Protein AF-A0A960AZT3-F1 (afdb_monomer_lite)

Sequence (192 aa):
EVRRELERRVLLSVVDRKWRERLYEMEYLREGIYLRAYSQRDPLVEYQREGFDMFAAMMEGIKEESVGFLFNLEVQVEEQVELEDEGIFEMVDAPVVLGEATPTAPEAPKVEPEHPLIKAKGLEAKAAQNLSYSAPSEGGDVEVTGSTATTKDDPFAGVGRNALCPCGSGKKYKKCHGAPGGPTGLTTRVNG

Secondary structure (DSSP, 8-state):
-HHHHHHHHHHHHHHHHHHHHHHHHHHHHHHHHHHHGGGTS-HHHHHHHHHHHHHHHHHHHHHHHHHHHHHH--EE-------------------------------------SS---EETT-S-------EEEEE-TTSSEEEEE----TTS-TTTT--TTSBPTTS-SSBGGGTTTSTT-TT-GGGSS--

Foldseek 3Di:
DQLVLVLVLLLVLLCVVLVVVLVVVLVVLVVCLVVCVVVVDDSVVVSVVVNVVVVVVSVVVSVVSSVVCSVPKDWDQPPPPPPPVPDDPDDDDDDDDDDDDDDDDDDDDPPDPPHRPIDIVPSDDPDPDFDWDWDQDPVRDTDTDTPDPPLPPQPCRPQDQQHQDPVPPRHGCCVACVPCVHPNPPVPPPDD

Structure (mmCIF, N/CA/C/O backbone):
data_AF-A0A960AZT3-F1
#
_entry.id   AF-A0A960AZT3-F1
#
loop_
_atom_site.group_PDB
_atom_site.id
_atom_site.type_symbol
_atom_site.label_atom_id
_atom_site.label_alt_id
_atom_site.label_comp_id
_atom_site.label_asym_id
_atom_site.label_entity_id
_atom_site.label_seq_id
_atom_site.pdbx_PDB_ins_code
_atom_site.Cartn_x
_atom_site.Cartn_y
_atom_site.Cartn_z
_atom_site.occupancy
_atom_site.B_iso_or_equiv
_atom_site.auth_seq_id
_atom_site.auth_comp_id
_atom_site.auth_asym_id
_atom_site.auth_atom_id
_atom_site.pdbx_PDB_model_num
ATOM 1 N N . GLU A 1 1 ? -24.182 3.848 13.884 1.00 75.12 1 GLU A N 1
ATOM 2 C CA . GLU A 1 1 ? -23.189 4.412 12.937 1.00 75.12 1 GLU A CA 1
ATOM 3 C C . GLU A 1 1 ? -21.752 4.016 13.275 1.00 75.12 1 GLU A C 1
ATOM 5 O O . GLU A 1 1 ? -21.047 3.605 12.361 1.00 75.12 1 GLU A O 1
ATOM 10 N N . VAL A 1 2 ? -21.388 3.946 14.561 1.00 80.06 2 VAL A N 1
ATOM 11 C CA . VAL A 1 2 ? -20.073 3.505 15.086 1.00 80.06 2 VAL A CA 1
ATOM 12 C C . VAL A 1 2 ? -19.459 2.277 14.388 1.00 80.06 2 VAL A C 1
ATOM 14 O O . VAL A 1 2 ? -18.288 2.295 14.027 1.00 80.06 2 VAL A O 1
ATOM 17 N N . ARG A 1 3 ? -20.235 1.213 14.113 1.00 83.88 3 ARG A N 1
ATOM 18 C CA . ARG A 1 3 ? -19.734 0.025 13.383 1.00 83.88 3 ARG A CA 1
ATOM 19 C C . ARG A 1 3 ? -19.255 0.354 11.962 1.00 83.88 3 ARG A C 1
ATOM 21 O O . ARG A 1 3 ? -18.211 -0.133 11.549 1.00 83.88 3 ARG A O 1
ATOM 28 N N . ARG A 1 4 ? -19.999 1.179 11.216 1.00 87.69 4 ARG A N 1
ATOM 29 C CA . ARG A 1 4 ? -19.614 1.582 9.851 1.00 87.69 4 ARG A CA 1
ATOM 30 C C . ARG A 1 4 ? -18.393 2.495 9.861 1.00 87.69 4 ARG A C 1
ATOM 32 O O . ARG A 1 4 ? -17.570 2.429 8.955 1.00 87.69 4 ARG A O 1
ATOM 39 N N . GLU A 1 5 ? -18.271 3.348 10.872 1.00 86.44 5 GLU A N 1
ATOM 40 C CA . GLU A 1 5 ? -17.102 4.216 11.041 1.00 86.44 5 GLU A CA 1
ATOM 41 C C . GLU A 1 5 ? -15.854 3.406 11.375 1.00 86.44 5 GLU A C 1
ATOM 43 O O . GLU A 1 5 ? -14.789 3.649 10.808 1.00 86.44 5 GLU A O 1
ATOM 48 N N . LEU A 1 6 ? -16.010 2.384 12.216 1.00 86.19 6 LEU A N 1
ATOM 49 C CA . LEU A 1 6 ? -14.964 1.421 12.506 1.00 86.19 6 LEU A CA 1
ATOM 50 C C . LEU A 1 6 ? -14.549 0.647 11.255 1.00 86.19 6 LEU A C 1
ATOM 52 O O . LEU A 1 6 ? -13.362 0.594 10.944 1.00 86.19 6 LEU A O 1
ATOM 56 N N . GLU A 1 7 ? -15.514 0.121 10.496 1.00 89.69 7 GLU A N 1
ATOM 57 C CA . GLU A 1 7 ? -15.260 -0.557 9.221 1.00 89.69 7 GLU A CA 1
ATOM 58 C C . GLU A 1 7 ? -14.479 0.345 8.260 1.00 89.69 7 GLU A C 1
ATOM 60 O O . GLU A 1 7 ? -13.442 -0.053 7.727 1.00 89.69 7 GLU A O 1
ATOM 65 N N . ARG A 1 8 ? -14.909 1.601 8.098 1.00 91.62 8 ARG A N 1
ATOM 66 C CA . ARG A 1 8 ? -14.218 2.584 7.257 1.00 91.62 8 ARG A CA 1
ATOM 67 C C . ARG A 1 8 ? -12.797 2.859 7.746 1.00 91.62 8 ARG A C 1
ATOM 69 O O . ARG A 1 8 ? -11.888 2.962 6.926 1.00 91.62 8 ARG A O 1
ATOM 76 N N . ARG A 1 9 ? -12.590 2.989 9.058 1.00 89.69 9 ARG A N 1
ATOM 77 C CA . ARG A 1 9 ? -11.277 3.309 9.630 1.00 89.69 9 ARG A CA 1
ATOM 78 C C . ARG A 1 9 ? -10.295 2.148 9.511 1.00 89.69 9 ARG A C 1
ATOM 80 O O . ARG A 1 9 ? -9.145 2.380 9.146 1.00 89.69 9 ARG A O 1
ATOM 87 N N . VAL A 1 10 ? -10.760 0.920 9.740 1.00 90.25 10 VAL A N 1
ATOM 88 C CA . VAL A 1 10 ? -9.975 -0.303 9.520 1.00 90.25 10 VAL A CA 1
ATOM 89 C C . VAL A 1 10 ? -9.574 -0.403 8.050 1.00 90.25 10 VAL A C 1
ATOM 91 O O . VAL A 1 10 ? -8.386 -0.501 7.756 1.00 90.25 10 VAL A O 1
ATOM 94 N N . LEU A 1 11 ? -10.534 -0.285 7.124 1.00 91.81 11 LEU A N 1
ATOM 95 C CA . LEU A 1 11 ? -10.262 -0.360 5.684 1.00 91.81 11 LEU A CA 1
ATOM 96 C C . LEU A 1 11 ? -9.231 0.681 5.238 1.00 91.81 11 LEU A C 1
ATOM 98 O O . LEU A 1 11 ? -8.268 0.341 4.556 1.00 91.81 11 LEU 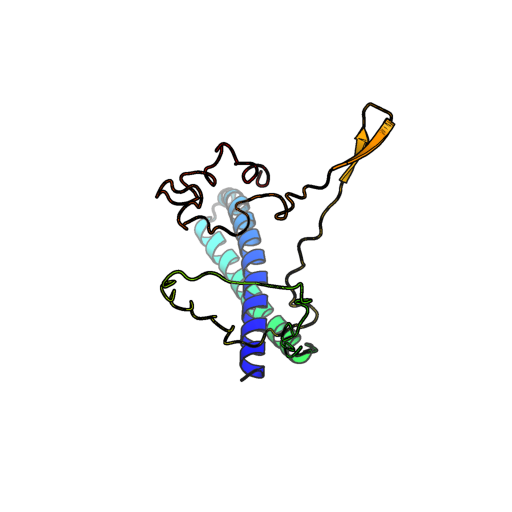A O 1
ATOM 102 N N . LEU A 1 12 ? -9.396 1.941 5.645 1.00 93.12 12 LEU A N 1
ATOM 103 C CA . LEU A 1 12 ? -8.459 3.006 5.283 1.00 93.12 12 LEU A CA 1
ATOM 104 C C . LEU A 1 12 ? -7.055 2.764 5.849 1.00 93.12 12 LEU A C 1
ATOM 106 O O . LEU A 1 12 ? -6.074 3.024 5.158 1.00 93.12 12 LEU A O 1
ATOM 110 N N . SER A 1 13 ? -6.950 2.246 7.074 1.00 91.25 13 SER A N 1
ATOM 111 C CA . SER A 1 13 ? -5.655 1.932 7.682 1.00 91.25 13 SER A CA 1
ATOM 112 C C . SER A 1 13 ? -4.940 0.782 6.966 1.00 91.25 13 SER A C 1
ATOM 114 O O . SER A 1 13 ? -3.749 0.899 6.670 1.00 91.25 13 SER A O 1
ATOM 116 N N . VAL A 1 14 ? -5.659 -0.299 6.643 1.00 93.25 14 VAL A N 1
ATOM 117 C CA . VAL A 1 14 ? -5.102 -1.455 5.920 1.00 93.25 14 VAL A CA 1
ATOM 118 C C . VAL A 1 14 ? -4.653 -1.047 4.517 1.00 93.25 14 VAL A C 1
ATOM 120 O O . VAL A 1 14 ? -3.544 -1.388 4.101 1.00 93.25 14 VAL A O 1
ATOM 123 N N . VAL A 1 15 ? -5.478 -0.269 3.808 1.00 95.25 15 VAL A N 1
ATOM 124 C CA . VAL A 1 15 ? -5.156 0.227 2.465 1.00 95.25 15 VAL A CA 1
ATOM 125 C C . VAL A 1 15 ? -3.924 1.131 2.485 1.00 95.25 15 VAL A C 1
ATOM 127 O O . VAL A 1 15 ? -3.027 0.906 1.680 1.00 95.25 15 VAL A O 1
ATOM 130 N N . ASP A 1 16 ? -3.832 2.109 3.397 1.00 94.38 16 ASP A N 1
ATOM 131 C CA . ASP A 1 16 ? -2.662 3.003 3.473 1.00 94.38 16 ASP A CA 1
ATOM 132 C C . ASP A 1 16 ? -1.371 2.217 3.743 1.00 94.38 16 ASP A C 1
ATOM 134 O O . ASP A 1 16 ? -0.358 2.430 3.074 1.00 94.38 16 ASP A O 1
ATOM 138 N N . ARG A 1 17 ? -1.410 1.243 4.661 1.00 93.69 17 ARG A N 1
ATOM 139 C CA . ARG A 1 17 ? -0.248 0.399 4.962 1.00 93.69 17 ARG A CA 1
ATOM 140 C C . ARG A 1 17 ? 0.201 -0.420 3.747 1.00 93.69 17 ARG A C 1
ATOM 142 O O . ARG A 1 17 ? 1.361 -0.323 3.348 1.00 93.69 17 ARG A O 1
ATOM 149 N N . LYS A 1 18 ? -0.713 -1.179 3.131 1.00 94.62 18 LYS A N 1
ATOM 150 C CA . LYS A 1 18 ? -0.413 -2.034 1.966 1.00 94.62 18 LYS A CA 1
ATOM 151 C C . LYS A 1 18 ? 0.007 -1.234 0.741 1.00 94.62 18 LYS A C 1
ATOM 153 O O . LYS A 1 18 ? 0.906 -1.648 0.016 1.00 94.62 18 LYS A O 1
ATOM 158 N N . TRP A 1 19 ? -0.604 -0.073 0.526 1.00 95.12 19 TRP A N 1
ATOM 159 C CA . TRP A 1 19 ? -0.242 0.811 -0.573 1.00 95.12 19 TRP A CA 1
ATOM 160 C C . TRP A 1 19 ? 1.186 1.341 -0.430 1.00 95.12 19 TRP A C 1
ATOM 162 O O . TRP A 1 19 ? 1.944 1.316 -1.396 1.00 95.12 19 TRP A O 1
ATOM 172 N N . ARG A 1 20 ? 1.589 1.776 0.771 1.00 94.44 20 ARG A N 1
ATOM 173 C CA . ARG A 1 20 ? 2.971 2.218 1.023 1.00 94.44 20 ARG A CA 1
ATOM 174 C C . ARG A 1 20 ? 3.974 1.094 0.803 1.00 94.44 20 ARG A C 1
ATOM 176 O O . ARG A 1 20 ? 4.959 1.313 0.108 1.00 94.44 20 ARG A O 1
ATOM 183 N N . GLU A 1 21 ? 3.702 -0.094 1.346 1.00 92.62 21 GLU A N 1
ATOM 184 C CA . GLU A 1 21 ? 4.513 -1.298 1.104 1.00 92.62 21 GLU A CA 1
ATOM 185 C C . GLU A 1 21 ? 4.678 -1.540 -0.408 1.00 92.62 21 GLU A C 1
ATOM 187 O O . GLU A 1 21 ? 5.796 -1.677 -0.905 1.00 92.62 21 GLU A O 1
ATOM 192 N N . ARG A 1 22 ? 3.577 -1.456 -1.164 1.00 93.06 22 ARG A N 1
ATOM 193 C CA . ARG A 1 22 ? 3.577 -1.644 -2.615 1.00 93.06 22 ARG A CA 1
ATOM 194 C C . ARG A 1 22 ? 4.365 -0.585 -3.381 1.00 93.06 22 ARG A C 1
ATOM 196 O O . ARG A 1 22 ? 5.006 -0.916 -4.374 1.00 93.06 22 ARG A O 1
ATOM 203 N N . LEU A 1 23 ? 4.327 0.679 -2.960 1.00 93.88 23 LEU A N 1
ATOM 204 C CA . LEU A 1 23 ? 5.121 1.735 -3.596 1.00 93.88 23 LEU A CA 1
ATOM 205 C C . LEU A 1 23 ? 6.624 1.446 -3.498 1.00 93.88 23 LEU A C 1
ATOM 207 O O . LEU A 1 23 ? 7.341 1.660 -4.473 1.00 93.88 23 LEU A O 1
ATOM 211 N N . TYR A 1 24 ? 7.086 0.906 -2.367 1.00 93.75 24 TYR A N 1
ATOM 212 C CA . TYR A 1 24 ? 8.482 0.489 -2.220 1.00 93.75 24 TYR A CA 1
ATOM 213 C C . TYR A 1 24 ? 8.829 -0.695 -3.126 1.00 93.75 24 TYR A C 1
ATOM 215 O O . TYR A 1 24 ? 9.869 -0.683 -3.781 1.00 93.75 24 TYR A O 1
ATOM 223 N N . GLU A 1 25 ? 7.946 -1.691 -3.222 1.00 91.31 25 GLU A N 1
ATOM 224 C CA . GLU A 1 25 ? 8.139 -2.816 -4.144 1.00 91.31 25 GLU A CA 1
ATOM 225 C C . GLU A 1 25 ? 8.181 -2.372 -5.610 1.00 91.31 25 GLU A C 1
ATOM 227 O O . GLU A 1 25 ? 8.967 -2.904 -6.391 1.00 91.31 25 GLU A O 1
ATOM 232 N N . MET A 1 26 ? 7.350 -1.398 -5.994 1.00 91.44 26 MET A N 1
ATOM 233 C CA . MET A 1 26 ? 7.331 -0.857 -7.354 1.00 91.44 26 MET A CA 1
ATOM 234 C C . MET A 1 26 ? 8.606 -0.098 -7.699 1.00 91.44 26 MET A C 1
ATOM 236 O O . MET A 1 26 ? 9.099 -0.234 -8.819 1.00 91.44 26 MET A O 1
ATOM 240 N N . GLU A 1 27 ? 9.152 0.672 -6.759 1.00 91.50 27 GLU A N 1
ATOM 241 C CA . GLU A 1 27 ? 10.425 1.359 -6.975 1.00 91.50 27 GLU A CA 1
ATOM 242 C C . GLU A 1 27 ? 11.568 0.342 -7.121 1.00 91.50 27 GLU A C 1
ATOM 244 O O . GLU A 1 27 ? 12.352 0.430 -8.065 1.00 91.50 27 GLU A O 1
ATOM 249 N N . TYR A 1 28 ? 11.579 -0.716 -6.301 1.00 91.62 28 TYR A N 1
ATOM 250 C CA . TYR A 1 28 ? 12.546 -1.811 -6.432 1.00 91.62 28 TYR A CA 1
ATOM 251 C C . TYR A 1 28 ? 12.420 -2.559 -7.771 1.00 91.62 28 TYR A C 1
ATOM 253 O O . TYR A 1 28 ? 13.413 -2.833 -8.450 1.00 91.62 28 TYR A O 1
ATOM 261 N N . LEU A 1 29 ? 11.189 -2.857 -8.196 1.00 90.62 29 LEU A N 1
ATOM 262 C CA . LEU A 1 29 ? 10.914 -3.494 -9.483 1.00 90.62 29 LEU A CA 1
ATOM 263 C C . LEU A 1 29 ? 11.419 -2.639 -10.648 1.00 90.62 29 LEU A C 1
ATOM 265 O O . LEU A 1 29 ? 11.993 -3.157 -11.607 1.00 90.62 29 LEU A O 1
ATOM 269 N N . ARG A 1 30 ? 11.211 -1.323 -10.563 1.00 90.00 30 ARG A N 1
ATOM 270 C CA . ARG A 1 30 ? 11.636 -0.358 -11.575 1.00 90.00 30 ARG A CA 1
ATOM 271 C C . ARG A 1 30 ? 13.157 -0.294 -11.699 1.00 90.00 30 ARG A C 1
ATOM 273 O O . ARG A 1 30 ? 13.655 -0.254 -12.822 1.00 90.00 30 ARG A O 1
ATOM 280 N N . GLU A 1 31 ? 13.888 -0.326 -10.588 1.00 89.19 31 GLU A N 1
ATOM 281 C CA . GLU A 1 31 ? 15.355 -0.383 -10.598 1.00 89.19 31 GLU A CA 1
ATOM 282 C C . GLU A 1 31 ? 15.871 -1.691 -11.234 1.00 89.19 31 GLU A C 1
ATOM 284 O O . GLU A 1 31 ? 16.837 -1.676 -12.001 1.00 89.19 31 GLU A O 1
ATOM 289 N N . GLY A 1 32 ? 15.189 -2.818 -10.995 1.00 86.81 32 GLY A N 1
ATOM 290 C CA . GLY A 1 32 ? 15.558 -4.133 -11.537 1.00 86.81 32 GLY A CA 1
ATOM 291 C C . GLY A 1 32 ? 15.135 -4.397 -12.990 1.00 86.81 32 GLY A C 1
ATOM 292 O O . GLY A 1 32 ? 15.742 -5.235 -13.665 1.00 86.81 32 GLY A O 1
ATOM 293 N N . ILE A 1 33 ? 14.128 -3.689 -13.514 1.00 87.06 33 ILE A N 1
ATOM 294 C CA . ILE A 1 33 ? 13.556 -3.958 -14.845 1.00 87.06 33 ILE A CA 1
ATOM 295 C C . ILE A 1 33 ? 14.566 -3.734 -15.974 1.00 87.06 33 ILE A C 1
ATOM 297 O O . ILE A 1 33 ? 14.555 -4.435 -16.988 1.00 87.06 33 ILE A O 1
ATOM 301 N N . TYR A 1 34 ? 15.476 -2.775 -15.786 1.00 83.19 34 TYR A N 1
ATOM 302 C CA . TYR A 1 34 ? 16.456 -2.407 -16.801 1.00 83.19 34 TYR A CA 1
ATOM 303 C C . TYR A 1 34 ? 17.466 -3.534 -17.047 1.00 83.19 34 TYR A C 1
ATOM 305 O O . TYR A 1 34 ? 17.940 -3.718 -18.165 1.00 83.19 34 TYR A O 1
ATOM 313 N N . LEU A 1 35 ? 17.725 -4.371 -16.036 1.00 83.31 35 LEU A N 1
ATOM 314 C CA . LEU A 1 35 ? 18.567 -5.557 -16.186 1.00 83.31 35 LEU A CA 1
ATOM 315 C C . LEU A 1 35 ? 17.893 -6.643 -17.044 1.00 83.31 35 LEU A C 1
ATOM 317 O O . LEU A 1 35 ? 18.575 -7.441 -17.683 1.00 83.31 35 LEU A O 1
ATOM 321 N N . ARG A 1 36 ? 16.557 -6.668 -17.126 1.00 81.56 36 ARG A N 1
ATOM 322 C CA . ARG A 1 36 ? 15.8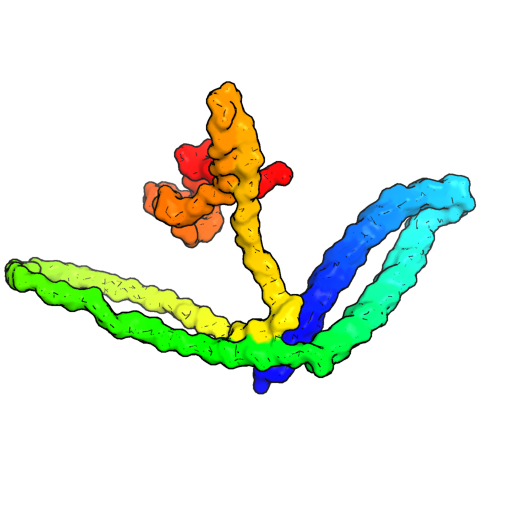23 -7.617 -17.983 1.00 81.56 36 ARG A CA 1
ATOM 323 C C . ARG A 1 36 ? 15.828 -7.208 -19.453 1.00 81.56 36 ARG A C 1
ATOM 325 O O . ARG A 1 36 ? 15.709 -8.085 -20.308 1.00 81.56 36 ARG A O 1
ATOM 332 N N . ALA A 1 37 ? 16.071 -5.928 -19.753 1.00 75.38 37 ALA A N 1
ATOM 333 C CA . ALA A 1 37 ? 16.278 -5.434 -21.117 1.00 75.38 37 ALA A CA 1
ATOM 334 C C . ALA A 1 37 ? 17.425 -6.171 -21.836 1.00 75.38 37 ALA A C 1
ATOM 336 O O . ALA A 1 37 ? 17.371 -6.382 -23.046 1.00 75.38 37 ALA A O 1
ATOM 337 N N . TYR A 1 38 ? 18.429 -6.650 -21.088 1.00 80.81 38 TYR A N 1
ATOM 338 C CA . TYR A 1 38 ? 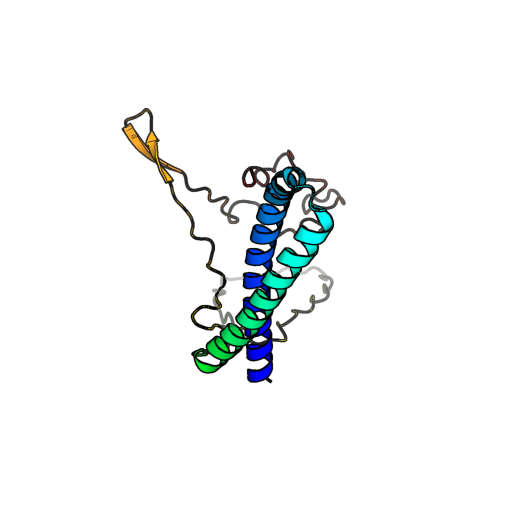19.522 -7.461 -21.636 1.00 80.81 38 TYR A CA 1
ATOM 339 C C . TYR A 1 38 ? 19.056 -8.809 -22.213 1.00 80.81 38 TYR A C 1
ATOM 341 O O . TYR A 1 38 ? 19.745 -9.380 -23.054 1.00 80.81 38 TYR A O 1
ATOM 349 N N . SER A 1 39 ? 17.882 -9.309 -21.809 1.00 85.56 39 SER A N 1
ATOM 350 C CA . SER A 1 39 ? 17.296 -10.563 -22.310 1.00 85.56 39 SER A CA 1
ATOM 351 C C . SER A 1 39 ? 16.412 -10.394 -23.554 1.00 85.56 39 SER A C 1
ATOM 353 O O . SER A 1 39 ? 15.678 -11.314 -23.907 1.00 85.56 39 SER A O 1
ATOM 355 N N . GLN A 1 40 ? 16.468 -9.231 -24.220 1.00 88.25 40 GLN A N 1
ATOM 356 C CA . GLN A 1 40 ? 15.655 -8.885 -25.402 1.00 88.25 40 GLN A CA 1
ATOM 357 C C . GLN A 1 40 ? 14.138 -8.876 -25.151 1.00 88.25 40 GLN A C 1
ATOM 359 O O . GLN A 1 40 ? 13.347 -8.851 -26.093 1.00 88.25 40 GLN A O 1
ATOM 364 N N . ARG A 1 41 ? 13.714 -8.883 -23.885 1.00 89.06 41 ARG A N 1
ATOM 365 C CA . ARG A 1 41 ? 12.321 -8.641 -23.514 1.00 89.06 41 ARG A CA 1
ATOM 366 C C . ARG A 1 41 ? 12.077 -7.150 -23.362 1.00 89.06 41 ARG A C 1
ATOM 368 O O . ARG A 1 41 ? 12.949 -6.433 -22.874 1.00 89.06 41 ARG A O 1
ATOM 375 N N . ASP A 1 42 ? 10.888 -6.707 -23.759 1.00 90.94 42 ASP A N 1
ATOM 376 C CA . ASP A 1 42 ? 10.470 -5.320 -23.580 1.00 90.94 42 ASP A CA 1
ATOM 377 C C . ASP A 1 42 ? 10.323 -5.015 -22.075 1.00 90.94 42 ASP A C 1
ATOM 379 O O . ASP A 1 42 ? 9.461 -5.610 -21.413 1.00 90.94 42 ASP A O 1
ATOM 383 N N . PRO A 1 43 ? 11.142 -4.105 -21.512 1.00 90.56 43 PRO A N 1
ATOM 384 C CA . PRO A 1 43 ? 11.096 -3.779 -20.090 1.00 90.56 43 PRO A CA 1
ATOM 385 C C . PRO A 1 43 ? 9.738 -3.231 -19.654 1.00 90.56 43 PRO A C 1
ATOM 387 O O . PRO A 1 43 ? 9.299 -3.486 -18.535 1.00 90.56 43 PRO A O 1
ATOM 390 N N . LEU A 1 44 ? 9.049 -2.494 -20.528 1.00 90.69 44 LEU A N 1
ATOM 391 C CA . LEU A 1 44 ? 7.774 -1.867 -20.197 1.00 90.69 44 LEU A CA 1
ATOM 392 C C . LEU A 1 44 ? 6.665 -2.913 -20.040 1.00 90.69 44 LEU A C 1
ATOM 394 O O . LEU A 1 44 ? 5.841 -2.801 -19.133 1.00 90.69 44 LEU A O 1
ATOM 398 N N . VAL A 1 45 ? 6.678 -3.952 -20.875 1.00 91.94 45 VAL A N 1
ATOM 399 C CA . VAL A 1 45 ? 5.707 -5.053 -20.802 1.00 91.94 45 VAL A CA 1
ATOM 400 C C . VAL A 1 45 ? 5.927 -5.896 -19.547 1.00 91.94 45 VAL A C 1
ATOM 402 O O . VAL A 1 45 ? 4.964 -6.199 -18.844 1.00 91.94 45 VAL A O 1
ATOM 405 N N . GLU A 1 46 ? 7.178 -6.234 -19.217 1.00 90.56 46 GLU A N 1
ATOM 406 C CA . GLU A 1 46 ? 7.484 -6.990 -17.992 1.00 90.56 46 GLU A CA 1
ATOM 407 C C . GLU A 1 46 ? 7.148 -6.183 -16.731 1.00 90.56 46 GLU A C 1
ATOM 409 O O . GLU A 1 46 ? 6.594 -6.728 -15.778 1.00 90.56 46 GLU A O 1
ATOM 414 N N . TYR A 1 47 ? 7.399 -4.869 -16.739 1.00 92.88 47 TYR A N 1
ATOM 415 C CA . TYR A 1 47 ? 7.013 -3.990 -15.635 1.00 92.88 47 TYR A CA 1
ATOM 416 C C . TYR A 1 47 ? 5.500 -3.952 -15.438 1.00 92.88 47 TYR A C 1
ATOM 418 O O . TYR A 1 47 ? 5.025 -4.038 -14.310 1.00 92.88 47 TYR A O 1
ATOM 426 N N . GLN A 1 48 ? 4.731 -3.838 -16.524 1.00 93.62 48 GLN A N 1
ATOM 427 C CA . GLN A 1 48 ? 3.271 -3.845 -16.442 1.00 93.62 48 GLN A CA 1
ATOM 428 C C . GLN A 1 48 ? 2.739 -5.183 -15.934 1.00 93.62 48 GLN A C 1
ATOM 430 O O . GLN A 1 48 ? 1.851 -5.200 -15.085 1.00 93.62 48 GLN A O 1
ATOM 435 N N . ARG A 1 49 ? 3.293 -6.296 -16.425 1.00 93.25 49 ARG A N 1
ATOM 436 C CA . ARG A 1 49 ? 2.880 -7.642 -16.033 1.00 93.25 49 ARG A CA 1
ATOM 437 C C . ARG A 1 49 ? 3.181 -7.924 -14.562 1.00 93.25 49 ARG A C 1
ATOM 439 O O . ARG A 1 49 ? 2.258 -8.192 -13.801 1.00 93.25 49 ARG A O 1
ATOM 446 N N . GLU A 1 50 ? 4.441 -7.812 -14.147 1.00 92.56 50 GLU A N 1
ATOM 447 C CA . GLU A 1 50 ? 4.830 -8.051 -12.750 1.00 92.56 50 GLU A CA 1
ATOM 448 C C . GLU A 1 50 ? 4.215 -7.002 -11.809 1.00 92.56 50 GLU A C 1
ATOM 450 O O . GLU A 1 50 ? 3.795 -7.311 -10.691 1.00 92.56 50 GLU A O 1
ATOM 455 N N . GLY A 1 51 ? 4.082 -5.762 -12.290 1.00 93.75 51 GLY A N 1
ATOM 456 C CA . GLY A 1 51 ? 3.376 -4.683 -11.611 1.00 93.75 51 GLY A CA 1
ATOM 457 C C . GLY A 1 51 ? 1.918 -5.034 -11.304 1.00 93.75 51 GLY A C 1
ATOM 458 O O . GLY A 1 51 ? 1.441 -4.785 -10.192 1.00 93.75 51 GLY A O 1
ATOM 459 N N . PHE A 1 52 ? 1.221 -5.640 -12.265 1.00 95.19 52 PHE A N 1
ATOM 460 C CA . PHE A 1 52 ? -0.161 -6.079 -12.109 1.00 95.19 52 PHE A CA 1
ATOM 461 C C . PHE A 1 52 ? -0.287 -7.317 -11.216 1.00 95.19 52 PHE A C 1
ATOM 463 O O . PHE A 1 52 ? -1.134 -7.322 -10.325 1.00 95.19 52 PHE A O 1
ATOM 470 N N . ASP A 1 53 ? 0.566 -8.328 -11.398 1.00 95.62 53 ASP A N 1
ATOM 471 C CA . ASP A 1 53 ? 0.518 -9.575 -10.621 1.00 95.62 53 ASP A CA 1
ATOM 472 C C . ASP A 1 53 ? 0.646 -9.299 -9.115 1.00 95.62 53 ASP A C 1
ATOM 474 O O . ASP A 1 53 ? -0.150 -9.765 -8.297 1.00 95.62 53 ASP A O 1
ATOM 478 N N . MET A 1 54 ? 1.601 -8.452 -8.739 1.00 91.31 54 MET A N 1
ATOM 479 C CA . MET A 1 54 ? 1.783 -8.056 -7.344 1.00 91.31 54 MET A CA 1
ATOM 480 C C . MET A 1 54 ? 0.683 -7.086 -6.853 1.00 91.31 54 MET A C 1
ATOM 482 O O . MET A 1 54 ? 0.335 -7.114 -5.676 1.00 91.31 54 MET A O 1
ATOM 486 N N . PHE A 1 55 ? 0.078 -6.256 -7.720 1.00 94.38 55 PHE A N 1
ATOM 487 C CA . PHE A 1 55 ? -1.111 -5.465 -7.351 1.00 94.38 55 PHE A CA 1
ATOM 488 C C . PHE A 1 55 ? -2.313 -6.367 -7.040 1.00 94.38 55 PHE A C 1
ATOM 490 O O . PHE A 1 55 ? -3.010 -6.142 -6.052 1.00 94.38 55 PHE A O 1
ATOM 497 N N . ALA A 1 56 ? -2.543 -7.404 -7.847 1.00 95.81 56 ALA A N 1
ATOM 498 C CA . ALA A 1 56 ? -3.599 -8.380 -7.608 1.00 95.81 56 ALA A CA 1
ATOM 499 C C . ALA A 1 56 ? -3.374 -9.130 -6.284 1.00 95.81 56 ALA A C 1
ATOM 501 O O . ALA A 1 56 ? -4.307 -9.263 -5.491 1.00 95.81 56 ALA A O 1
ATOM 502 N N . ALA A 1 57 ? -2.129 -9.531 -6.004 1.00 95.50 57 ALA A N 1
ATOM 503 C CA . ALA A 1 57 ? -1.755 -10.129 -4.723 1.00 95.50 57 ALA A CA 1
ATOM 504 C C . ALA A 1 57 ? -1.988 -9.169 -3.541 1.00 95.50 57 ALA A C 1
ATOM 506 O O . ALA A 1 57 ? -2.568 -9.563 -2.530 1.00 95.50 57 ALA A O 1
ATOM 507 N N . MET A 1 58 ? -1.610 -7.892 -3.678 1.00 94.62 58 MET A N 1
ATOM 508 C CA . MET A 1 58 ? -1.872 -6.863 -2.666 1.00 94.62 58 MET A CA 1
ATOM 509 C C . MET A 1 58 ? -3.375 -6.688 -2.417 1.00 94.62 58 MET A C 1
ATOM 511 O O . MET A 1 58 ? -3.794 -6.618 -1.265 1.00 94.62 58 MET A O 1
ATOM 515 N N . MET A 1 59 ? -4.190 -6.628 -3.473 1.00 94.88 59 MET A N 1
ATOM 516 C CA . MET A 1 59 ? -5.645 -6.501 -3.359 1.00 94.88 59 MET A CA 1
ATOM 517 C C . MET A 1 59 ? -6.268 -7.668 -2.597 1.00 94.88 59 MET A C 1
ATOM 519 O O . MET A 1 59 ? -7.181 -7.451 -1.803 1.00 94.88 59 MET A O 1
ATOM 523 N N . GLU A 1 60 ? -5.783 -8.889 -2.817 1.00 96.06 60 GLU A N 1
ATOM 524 C CA . GLU A 1 60 ? -6.249 -10.052 -2.066 1.00 96.06 60 GLU A CA 1
ATOM 525 C C . GLU A 1 60 ? -5.824 -9.981 -0.596 1.00 96.06 60 GLU A C 1
ATOM 527 O O . GLU A 1 60 ? -6.663 -10.124 0.292 1.00 96.06 60 GLU A O 1
ATOM 532 N N . GLY A 1 61 ? -4.569 -9.606 -0.335 1.00 94.88 61 GLY A N 1
ATOM 533 C CA . GLY A 1 61 ? -4.078 -9.383 1.024 1.00 94.88 61 GLY A CA 1
ATOM 534 C C . GLY A 1 61 ? -4.842 -8.286 1.774 1.00 94.88 61 GLY A C 1
ATOM 535 O O . GLY A 1 61 ? -5.113 -8.438 2.961 1.00 94.88 61 GLY A O 1
ATOM 536 N N . ILE A 1 62 ? -5.252 -7.202 1.099 1.00 94.56 62 ILE A N 1
ATOM 537 C CA . ILE A 1 62 ? -6.092 -6.155 1.705 1.00 94.56 62 ILE A CA 1
ATOM 538 C C . ILE A 1 62 ? -7.436 -6.739 2.144 1.00 94.56 62 ILE A C 1
ATOM 540 O O . ILE A 1 62 ? -7.878 -6.436 3.250 1.00 94.56 62 ILE A O 1
ATOM 544 N N . LYS A 1 63 ? -8.098 -7.560 1.318 1.00 93.62 63 LYS A N 1
ATOM 545 C CA . LYS A 1 63 ? -9.390 -8.167 1.684 1.00 93.62 63 LYS A CA 1
ATOM 546 C C . LYS A 1 63 ? -9.244 -9.091 2.888 1.00 93.62 63 LYS A C 1
ATOM 548 O O . LYS A 1 63 ? -10.026 -8.975 3.829 1.00 93.62 63 LYS A O 1
ATOM 553 N N . GLU A 1 64 ? -8.248 -9.973 2.856 1.00 94.75 64 GLU A N 1
ATOM 554 C CA . GLU A 1 64 ? -7.999 -10.949 3.915 1.00 94.75 64 GLU A CA 1
ATOM 555 C C . GLU A 1 64 ? -7.686 -10.256 5.245 1.00 94.75 64 GLU A C 1
ATOM 557 O O . GLU A 1 64 ? -8.348 -10.512 6.251 1.00 94.75 64 GLU A O 1
ATOM 562 N N . GLU A 1 65 ? -6.752 -9.302 5.241 1.00 92.94 65 GLU A N 1
ATOM 563 C CA . GLU A 1 65 ? -6.402 -8.544 6.441 1.00 92.94 65 GLU A CA 1
ATOM 564 C C . GLU A 1 65 ? -7.564 -7.689 6.942 1.00 92.94 65 GLU A C 1
ATOM 566 O O . GLU A 1 65 ? -7.799 -7.632 8.145 1.00 92.94 65 GLU A O 1
ATOM 571 N N . SER A 1 66 ? -8.321 -7.045 6.048 1.00 91.25 66 SER A N 1
ATOM 572 C CA . SER A 1 66 ? -9.471 -6.226 6.448 1.00 91.25 66 SER A CA 1
ATOM 573 C C . SER A 1 66 ? -10.515 -7.065 7.175 1.00 91.25 66 SER A C 1
ATOM 575 O O . SER A 1 66 ? -10.983 -6.674 8.241 1.00 91.25 66 SER A O 1
ATOM 577 N N . VAL A 1 67 ? -10.850 -8.242 6.641 1.00 92.94 67 VAL A N 1
ATOM 578 C CA . VAL A 1 67 ? -11.773 -9.179 7.291 1.00 92.94 67 VAL A CA 1
ATOM 579 C C . VAL A 1 67 ? -11.182 -9.689 8.609 1.00 92.94 67 VAL A C 1
ATOM 581 O O . VAL A 1 67 ? -11.868 -9.673 9.630 1.00 92.94 67 VAL A O 1
ATOM 584 N N . GLY A 1 68 ? -9.902 -10.068 8.622 1.00 91.19 68 GLY A N 1
ATOM 585 C CA . GLY A 1 68 ? -9.202 -10.512 9.826 1.00 91.19 68 GLY A CA 1
ATOM 586 C C . GLY A 1 68 ? -9.226 -9.473 10.949 1.00 91.19 68 GLY A C 1
ATOM 587 O O . GLY A 1 68 ? -9.540 -9.811 12.089 1.00 91.19 68 GLY A O 1
ATOM 588 N N . PHE A 1 69 ? -8.964 -8.202 10.640 1.00 89.38 69 PHE A N 1
ATOM 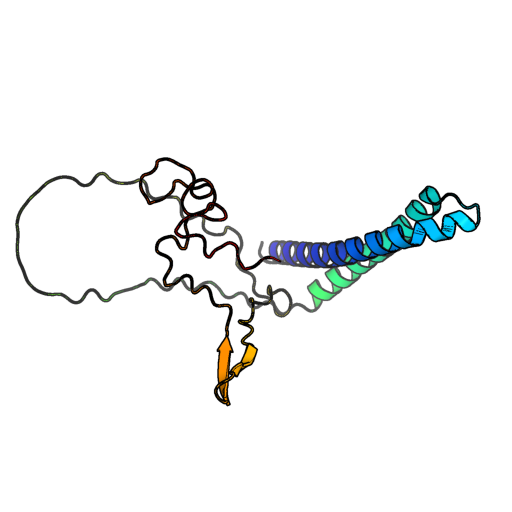589 C CA . PHE A 1 69 ? -9.047 -7.125 11.622 1.00 89.38 69 PHE A CA 1
ATOM 590 C C . PHE A 1 69 ? -10.478 -6.904 12.094 1.00 89.38 69 PHE A C 1
ATOM 592 O O . PHE A 1 69 ? -10.690 -6.832 13.296 1.00 89.38 69 PHE A O 1
ATOM 599 N N . LEU A 1 70 ? -11.469 -6.873 11.200 1.00 88.31 70 LEU A N 1
ATOM 600 C CA . LEU A 1 70 ? -12.869 -6.668 11.592 1.00 88.31 70 LEU A CA 1
ATOM 601 C C . LEU A 1 70 ? -13.375 -7.697 12.613 1.00 88.31 70 LEU A C 1
ATOM 603 O O . LEU A 1 70 ? -14.170 -7.339 13.479 1.00 88.31 70 LEU A O 1
ATOM 607 N N . PHE A 1 71 ? -12.919 -8.950 12.528 1.00 87.00 71 PHE A N 1
ATOM 608 C CA . PHE A 1 71 ? -13.357 -10.018 13.432 1.00 87.00 71 PHE A CA 1
ATOM 609 C C . PHE A 1 71 ? -12.516 -10.167 14.706 1.00 87.00 71 PHE A C 1
ATOM 611 O O . PHE A 1 71 ? -13.004 -10.752 15.669 1.00 87.00 71 PHE A O 1
ATOM 618 N N . ASN A 1 72 ? -11.288 -9.640 14.738 1.00 85.44 72 ASN A N 1
ATOM 619 C CA . ASN A 1 72 ? -10.390 -9.749 15.895 1.00 85.44 72 ASN A CA 1
ATOM 620 C C . ASN A 1 72 ? -10.203 -8.427 16.662 1.00 85.44 72 ASN A C 1
ATOM 622 O O . ASN A 1 72 ? -9.438 -8.383 17.625 1.00 85.44 72 ASN A O 1
ATOM 626 N N . LEU A 1 73 ? -10.853 -7.338 16.240 1.00 83.69 73 LEU A N 1
ATOM 627 C CA . LEU A 1 73 ? -10.684 -6.034 16.874 1.00 83.69 73 LEU A CA 1
ATOM 628 C C . LEU A 1 73 ? -11.490 -5.927 18.174 1.00 83.69 73 LEU A C 1
ATOM 630 O O . LEU A 1 73 ? -12.719 -5.870 18.159 1.00 83.69 73 LEU A O 1
ATOM 634 N N . GLU A 1 74 ? -10.787 -5.812 19.299 1.00 72.00 74 GLU A N 1
ATOM 635 C CA . GLU A 1 74 ? -11.375 -5.379 20.566 1.00 72.00 74 GLU A CA 1
ATOM 636 C C . GLU A 1 74 ? -11.460 -3.847 20.582 1.00 72.00 74 GLU A C 1
ATOM 638 O O . GLU A 1 74 ? -10.447 -3.143 20.532 1.00 72.00 74 GLU A O 1
ATOM 643 N N . VAL A 1 75 ? -12.687 -3.329 20.612 1.00 74.00 75 VAL A N 1
ATOM 644 C CA . VAL A 1 75 ? -12.973 -1.893 20.528 1.00 74.00 75 VAL A CA 1
ATOM 645 C C . VAL A 1 75 ? -13.209 -1.352 21.927 1.00 74.00 75 VAL A C 1
ATOM 647 O O . VAL A 1 75 ? -14.169 -1.748 22.585 1.00 74.00 75 VAL A O 1
ATOM 650 N N . GLN A 1 76 ? -12.357 -0.428 22.369 1.00 63.97 76 GLN A N 1
ATOM 651 C CA . GLN A 1 76 ? -12.589 0.347 23.583 1.00 63.97 76 GLN A CA 1
ATOM 652 C C . GLN A 1 76 ? -13.071 1.730 23.155 1.00 63.97 76 GLN A C 1
ATOM 654 O O . GLN A 1 76 ? -12.293 2.575 22.714 1.00 63.97 76 GLN A O 1
ATOM 659 N N . VAL A 1 77 ? -14.387 1.933 23.213 1.00 64.56 77 VAL A N 1
ATOM 660 C CA . VAL A 1 77 ? -14.979 3.251 22.982 1.00 64.56 77 VAL A CA 1
ATOM 661 C C . VAL A 1 77 ? -14.775 4.047 24.263 1.00 64.56 77 VAL A C 1
ATOM 663 O O . VAL A 1 77 ? -15.536 3.914 25.215 1.00 64.56 77 VAL A O 1
ATOM 666 N N . GLU A 1 78 ? -13.691 4.811 24.309 1.00 58.03 78 GLU A N 1
ATOM 667 C CA . GLU A 1 78 ? -13.490 5.814 25.345 1.00 58.03 78 GLU A CA 1
ATOM 668 C C . GLU A 1 78 ? -14.375 7.003 24.964 1.00 58.03 78 GLU A C 1
ATOM 670 O O . GLU A 1 78 ? -14.036 7.801 24.089 1.00 58.03 78 GLU A O 1
ATOM 675 N N . GLU A 1 79 ? -15.575 7.044 25.543 1.00 52.78 79 GLU A N 1
ATOM 676 C CA . GLU A 1 79 ? -16.416 8.234 25.508 1.00 52.78 79 GLU A CA 1
ATOM 677 C C . GLU A 1 79 ? -15.583 9.352 26.131 1.00 52.78 79 GLU A C 1
ATOM 679 O O . GLU A 1 79 ? -15.112 9.223 27.264 1.00 52.78 79 GLU A O 1
ATOM 684 N N . GLN A 1 80 ? -15.275 10.382 25.343 1.00 48.19 80 GLN A N 1
ATOM 685 C CA . GLN A 1 80 ? -14.500 11.510 25.829 1.00 48.19 80 GLN A CA 1
ATOM 686 C C . GLN A 1 80 ? -15.336 12.172 26.920 1.00 48.19 80 GLN A C 1
ATOM 688 O O . GLN A 1 80 ? -16.255 12.924 26.623 1.00 48.19 80 GLN A O 1
ATOM 693 N N . VAL A 1 81 ? -15.048 11.839 28.179 1.00 46.31 81 VAL A N 1
ATOM 694 C CA . VAL A 1 81 ? -15.574 12.572 29.322 1.00 46.31 81 VAL A CA 1
ATOM 695 C C . VAL A 1 81 ? -15.002 13.973 29.174 1.00 46.31 81 VAL A C 1
ATOM 697 O O . VAL A 1 81 ? -13.801 14.178 29.370 1.00 46.31 81 VAL A O 1
ATOM 700 N N . GLU A 1 82 ? -15.843 14.906 28.732 1.00 51.06 82 GLU A N 1
ATOM 701 C CA . GLU A 1 82 ? -15.587 16.331 28.852 1.00 51.06 82 GLU A CA 1
ATOM 702 C C . GLU A 1 82 ? -15.327 16.591 30.332 1.00 51.06 82 GLU A C 1
ATOM 704 O O . GLU A 1 82 ? -16.241 16.647 31.151 1.00 51.06 82 GLU A O 1
ATOM 709 N N . LEU A 1 83 ? -14.051 16.673 30.702 1.00 46.00 83 LEU A N 1
ATOM 710 C CA . LEU A 1 83 ? -13.672 17.331 31.935 1.00 46.00 83 LEU A CA 1
ATOM 711 C C . LEU A 1 83 ? -13.960 18.809 31.698 1.00 46.00 83 LEU A C 1
ATOM 713 O O . LEU A 1 83 ? -13.127 19.549 31.176 1.00 46.00 83 LEU A O 1
ATOM 717 N N . GLU A 1 84 ? -15.198 19.189 32.007 1.00 44.31 84 GLU A N 1
ATOM 718 C CA . GLU A 1 84 ? -15.564 20.553 32.343 1.00 44.31 84 GLU A CA 1
ATOM 719 C C . GLU A 1 84 ? -14.548 21.021 33.388 1.00 44.31 84 GLU A C 1
ATOM 721 O O . GLU A 1 84 ? -14.436 20.454 34.477 1.00 44.31 84 GLU A O 1
ATOM 726 N N . ASP A 1 85 ? -13.731 21.996 32.998 1.00 43.69 85 ASP A N 1
ATOM 727 C CA . ASP A 1 85 ? -12.717 22.643 33.827 1.00 43.69 85 ASP A CA 1
ATOM 728 C C . ASP A 1 85 ? -13.450 23.513 34.875 1.00 43.69 85 ASP A C 1
ATOM 730 O O . ASP A 1 85 ? -13.503 24.742 34.805 1.00 43.69 85 ASP A O 1
ATOM 734 N N . GLU A 1 86 ? -14.132 22.850 35.811 1.00 39.31 86 GLU A N 1
ATOM 735 C CA . GLU A 1 86 ? -14.808 23.438 36.964 1.00 39.31 86 GLU A CA 1
ATOM 736 C C . GLU A 1 86 ? -13.754 23.818 38.015 1.00 39.31 86 GLU A C 1
ATOM 738 O O . GLU A 1 86 ? -13.385 23.032 38.885 1.00 39.31 86 GLU A O 1
ATOM 743 N N . GLY A 1 87 ? -13.300 25.071 37.928 1.00 36.44 87 GLY A N 1
ATOM 744 C CA . GLY A 1 87 ? -12.949 25.905 39.077 1.00 36.44 87 GLY A CA 1
ATOM 745 C C . GLY A 1 87 ? -11.561 25.722 39.701 1.00 36.44 87 GLY A C 1
ATOM 746 O O . GLY A 1 87 ? -11.290 24.724 40.346 1.00 36.44 87 GLY A O 1
ATOM 747 N N . ILE A 1 88 ? -10.746 26.784 39.638 1.00 33.28 88 ILE A N 1
ATOM 748 C CA . ILE A 1 88 ? -10.175 27.504 40.798 1.00 33.28 88 ILE A CA 1
ATOM 749 C C . ILE A 1 88 ? -9.787 28.905 40.282 1.00 33.28 88 ILE A C 1
ATOM 751 O O . ILE A 1 88 ? -8.738 29.093 39.672 1.00 33.28 88 ILE A O 1
ATOM 755 N N . PHE A 1 89 ? -10.633 29.909 40.519 1.00 32.97 89 PHE A N 1
ATOM 756 C CA . PHE A 1 89 ? -10.182 31.301 40.609 1.00 32.97 89 PHE A CA 1
ATOM 757 C C . PHE A 1 89 ? -10.424 31.728 42.055 1.00 32.97 89 PHE A 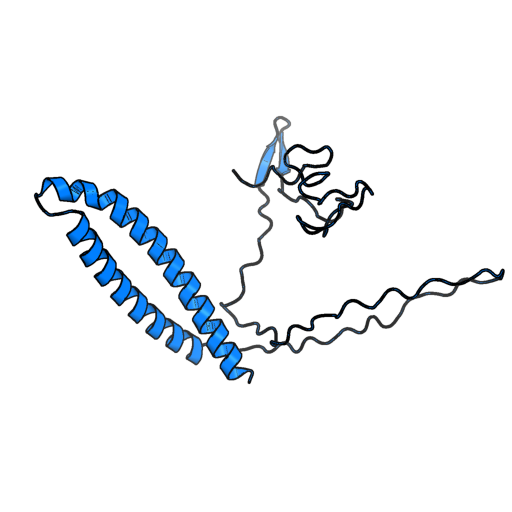C 1
ATOM 759 O O . PHE A 1 89 ? -11.536 32.079 42.450 1.00 32.97 89 PHE A O 1
ATOM 766 N N . GLU A 1 90 ? -9.387 31.564 42.871 1.00 34.28 90 GLU A N 1
ATOM 767 C CA . GLU A 1 90 ? -9.370 31.985 44.265 1.00 34.28 90 GLU A CA 1
ATOM 768 C C . GLU A 1 90 ? -9.465 33.519 44.322 1.00 34.28 90 GLU A C 1
ATOM 770 O O . GLU A 1 90 ? -8.739 34.240 43.634 1.00 34.28 90 GLU A O 1
ATOM 775 N N . MET A 1 91 ? -10.425 34.007 45.106 1.00 45.28 91 MET A N 1
ATOM 776 C CA . MET A 1 91 ? -10.721 35.423 45.298 1.00 45.28 91 MET A CA 1
ATOM 777 C C . MET A 1 91 ? -9.572 36.147 46.010 1.00 45.28 91 MET A C 1
ATOM 779 O O . MET A 1 91 ? -9.140 35.712 47.075 1.00 45.28 91 MET A O 1
ATOM 783 N N . VAL A 1 92 ? -9.169 37.312 45.491 1.00 35.06 92 VAL A N 1
ATOM 784 C CA . VAL A 1 92 ? -8.490 38.363 46.268 1.00 35.06 92 VAL A CA 1
ATOM 785 C C . VAL A 1 92 ? -9.155 39.726 46.017 1.00 35.06 92 VAL A C 1
ATOM 787 O O . VAL A 1 92 ? -9.523 40.062 44.892 1.00 35.06 92 VAL A O 1
ATOM 790 N N . ASP A 1 93 ? -9.358 40.458 47.114 1.00 33.84 93 ASP A N 1
ATOM 791 C CA . ASP A 1 93 ? -10.186 41.654 47.333 1.00 33.84 93 ASP A CA 1
ATOM 792 C C . ASP A 1 93 ? -9.897 42.919 46.471 1.00 33.84 93 ASP A C 1
ATOM 794 O O . ASP A 1 93 ? -8.760 43.369 46.405 1.00 33.84 93 ASP A O 1
ATOM 798 N N . ALA A 1 94 ? -10.988 43.525 45.947 1.00 33.97 94 ALA A N 1
ATOM 799 C CA . ALA A 1 94 ? -11.396 44.961 45.849 1.00 33.97 94 ALA A CA 1
ATOM 800 C C . ALA A 1 94 ? -10.464 46.094 45.288 1.00 33.97 94 ALA A C 1
ATOM 802 O O . ALA A 1 94 ? -9.249 46.021 45.413 1.00 33.97 94 ALA A O 1
ATOM 803 N N . PRO A 1 95 ? -10.985 47.297 44.893 1.00 44.59 95 PRO A N 1
ATOM 804 C CA . PRO A 1 95 ? -12.200 47.650 44.124 1.00 44.59 95 PRO A CA 1
ATOM 805 C C . PRO A 1 95 ? -12.000 48.720 42.989 1.00 44.59 95 PRO A C 1
ATOM 807 O O . PRO A 1 95 ? -11.165 49.607 43.098 1.00 44.59 95 PRO A O 1
ATOM 810 N N . VAL A 1 96 ? -12.891 48.689 41.974 1.00 36.53 96 VAL A N 1
ATOM 811 C CA . VAL A 1 96 ? -13.471 49.799 41.145 1.00 36.53 96 VAL A CA 1
ATOM 812 C C . VAL A 1 96 ? -12.551 50.736 40.315 1.00 36.53 96 VAL A C 1
ATOM 814 O O . VAL A 1 96 ? -11.713 51.431 40.865 1.00 36.53 96 VAL A O 1
ATOM 817 N N . VAL A 1 97 ? -12.824 50.871 38.998 1.00 31.27 97 VAL A N 1
ATOM 818 C CA . VAL A 1 97 ? -13.241 52.109 38.265 1.00 31.27 97 VAL A CA 1
ATOM 819 C C . VAL A 1 97 ? -13.563 51.771 36.784 1.00 31.27 97 VAL A C 1
ATOM 821 O O . VAL A 1 97 ? -12.967 50.881 36.188 1.00 31.27 97 VAL A O 1
ATOM 824 N N . LEU A 1 98 ? -14.568 52.476 36.244 1.00 33.19 98 LEU A N 1
ATOM 825 C CA . LEU A 1 98 ? -15.251 52.358 34.947 1.00 33.19 98 LEU A CA 1
ATOM 826 C C . LEU A 1 98 ? -14.361 52.435 33.686 1.00 33.19 98 LEU A C 1
ATOM 828 O O . LEU A 1 98 ? -13.406 53.205 33.660 1.00 33.19 98 LEU A O 1
ATOM 832 N N . GLY A 1 99 ? -14.815 51.807 32.587 1.00 27.12 99 GLY A N 1
ATOM 833 C CA . GLY A 1 99 ? -14.442 52.237 31.229 1.00 27.12 99 GLY A CA 1
ATOM 834 C C . GLY A 1 99 ? -14.654 51.221 30.096 1.00 27.12 99 GLY A C 1
ATOM 835 O O . GLY A 1 99 ? -13.755 50.452 29.802 1.00 27.12 99 GLY A O 1
ATOM 836 N N . GLU A 1 100 ? -15.830 51.275 29.464 1.00 28.28 100 GLU A N 1
ATOM 837 C CA . GLU A 1 100 ? -16.112 51.047 28.027 1.00 28.28 100 GLU A CA 1
ATOM 838 C C . GLU A 1 100 ? -15.642 49.766 27.285 1.00 28.28 100 GLU A C 1
ATOM 840 O O . GLU A 1 100 ? -14.489 49.587 26.913 1.00 28.28 100 GLU A O 1
ATOM 845 N N . ALA A 1 101 ? -16.654 48.962 26.925 1.00 32.22 101 ALA A N 1
ATOM 846 C CA . ALA A 1 101 ? -16.871 48.297 25.631 1.00 32.22 101 ALA A CA 1
ATOM 847 C C . ALA A 1 101 ? -15.705 47.522 24.979 1.00 32.22 101 ALA A C 1
ATOM 849 O O . ALA A 1 101 ? -15.043 47.992 24.053 1.00 32.22 101 ALA A O 1
ATOM 850 N N . THR A 1 102 ? -15.582 46.244 25.338 1.00 28.44 102 THR A N 1
ATOM 851 C CA . THR A 1 102 ? -14.921 45.224 24.515 1.00 28.44 102 THR A CA 1
ATOM 852 C C . THR A 1 102 ? -15.847 44.760 23.376 1.00 28.44 102 THR A C 1
ATOM 854 O O . THR A 1 102 ? -16.979 44.352 23.640 1.00 28.44 102 THR A O 1
ATOM 857 N N . PRO A 1 103 ? -15.405 44.782 22.103 1.00 38.28 103 PRO A N 1
ATOM 858 C CA . PRO A 1 103 ? -16.162 44.208 20.998 1.00 38.28 103 PRO A CA 1
ATOM 859 C C . PRO A 1 103 ? -16.162 42.679 21.091 1.00 38.28 103 PRO A C 1
ATOM 861 O O . PRO A 1 103 ? -15.110 42.041 21.143 1.00 38.28 103 PRO A O 1
ATOM 864 N N . THR A 1 104 ? -17.362 42.104 21.090 1.00 33.84 104 THR A N 1
ATOM 865 C CA . THR A 1 104 ? -17.630 40.671 20.967 1.00 33.84 104 THR A CA 1
ATOM 866 C C . THR A 1 104 ? -16.948 40.123 19.711 1.00 33.84 104 THR A C 1
ATOM 868 O O . THR A 1 104 ? -17.381 40.384 18.588 1.00 33.84 104 THR A O 1
ATOM 871 N N . ALA A 1 105 ? -15.852 39.387 19.894 1.00 39.91 105 ALA A N 1
ATOM 872 C CA . ALA A 1 105 ? -15.244 38.590 18.839 1.00 39.91 105 ALA A CA 1
ATOM 873 C C . ALA A 1 105 ? -16.143 37.369 18.571 1.00 39.91 105 ALA A C 1
ATOM 875 O O . ALA A 1 105 ? -16.581 36.734 19.532 1.00 39.91 105 ALA A O 1
ATOM 876 N N . PRO A 1 106 ? -16.448 37.035 17.304 1.00 40.59 106 PRO A N 1
ATOM 877 C CA . PRO A 1 106 ? -17.265 35.876 16.994 1.00 40.59 106 PRO A CA 1
ATOM 878 C C . PRO A 1 106 ? -16.517 34.610 17.405 1.00 40.59 106 PRO A C 1
ATOM 880 O O . PRO A 1 106 ? -15.387 34.363 16.980 1.00 40.59 106 PRO A O 1
ATOM 883 N N . GLU A 1 107 ? -17.176 33.835 18.253 1.00 36.91 107 GLU A N 1
ATOM 884 C CA . GLU A 1 107 ? -16.787 32.500 18.668 1.00 36.91 107 GLU A CA 1
ATOM 885 C C . GLU A 1 107 ? -16.557 31.643 17.417 1.00 36.91 107 GLU A C 1
ATOM 887 O O . GLU A 1 107 ? -17.462 31.414 16.611 1.00 36.91 107 GLU A O 1
ATOM 892 N N . ALA A 1 108 ? -15.300 31.260 17.187 1.00 40.69 108 ALA A N 1
ATOM 893 C CA . ALA A 1 108 ? -14.956 30.340 16.116 1.00 40.69 108 ALA A CA 1
ATOM 894 C C . ALA A 1 108 ? -15.674 29.009 16.387 1.00 40.69 108 ALA A C 1
ATOM 896 O O . ALA A 1 108 ? -15.643 28.543 17.529 1.00 40.69 108 ALA A O 1
ATOM 897 N N . PRO A 1 109 ? -16.306 28.380 15.379 1.00 37.66 109 PRO A N 1
ATOM 898 C CA . PRO A 1 109 ? -16.997 27.125 15.596 1.00 37.66 109 PRO A CA 1
ATOM 899 C C . PRO A 1 109 ? -15.958 26.092 16.029 1.00 37.66 109 PRO A C 1
ATOM 901 O O . PRO A 1 109 ? -15.033 25.770 15.277 1.00 37.66 109 PRO A O 1
ATOM 904 N N . LYS A 1 110 ? -16.100 25.598 17.262 1.00 43.06 110 LYS A N 1
ATOM 905 C CA . LYS A 1 110 ? -15.476 24.352 17.689 1.00 43.06 110 LYS A CA 1
ATOM 906 C C . LYS A 1 110 ? -16.045 23.286 16.761 1.00 43.06 110 LYS A C 1
ATOM 908 O O . LYS A 1 110 ? -17.204 22.909 16.879 1.00 43.06 110 LYS A O 1
ATOM 913 N N . VAL A 1 111 ? -15.266 22.890 15.760 1.00 45.34 111 VAL A N 1
ATOM 914 C CA . VAL A 1 111 ? -15.589 21.716 14.954 1.00 45.34 111 VAL A CA 1
ATOM 915 C C . VAL A 1 111 ? -15.349 20.532 15.877 1.00 45.34 111 VAL A C 1
ATOM 917 O O . VAL A 1 111 ? -14.223 20.052 16.009 1.00 45.34 111 VAL A O 1
ATOM 920 N N . GLU A 1 112 ? -16.402 20.146 16.590 1.00 51.94 112 GLU A N 1
ATOM 921 C CA . GLU A 1 112 ? -16.495 18.843 17.226 1.00 51.94 112 GLU A CA 1
ATOM 922 C C . GLU A 1 112 ? -16.161 17.799 16.156 1.00 51.94 112 GLU A C 1
ATOM 924 O O . GLU A 1 112 ? -16.691 17.871 15.041 1.00 51.94 112 GLU A O 1
ATOM 929 N N . PRO A 1 113 ? -15.235 16.865 16.414 1.00 48.56 113 PRO A N 1
ATOM 930 C CA . PRO A 1 113 ? -15.027 15.777 15.486 1.00 48.56 113 PRO A CA 1
ATOM 931 C C . PRO A 1 113 ? -16.329 14.974 15.421 1.00 48.56 113 PRO A C 1
ATOM 933 O O . PRO A 1 113 ? -16.663 14.229 16.331 1.00 48.56 113 PRO A O 1
ATOM 936 N N . GLU A 1 114 ? -17.040 15.105 14.303 1.00 56.75 114 GLU A N 1
ATOM 937 C CA . GLU A 1 114 ? -18.309 14.426 13.976 1.00 56.75 114 GLU A CA 1
ATOM 938 C C . GLU A 1 114 ? -18.176 12.889 13.919 1.00 56.75 114 GLU A C 1
ATOM 940 O O . GLU A 1 114 ? -19.133 12.176 13.627 1.00 56.75 114 GLU A O 1
ATOM 945 N N . HIS A 1 115 ? -16.978 12.371 14.202 1.00 49.88 115 HIS A N 1
ATOM 946 C CA . HIS A 1 115 ? -16.666 10.958 14.251 1.00 49.88 115 HIS A CA 1
ATOM 947 C C . HIS A 1 115 ? -16.069 10.609 15.619 1.00 49.88 115 HIS A C 1
ATOM 949 O O . HIS A 1 115 ? -15.030 11.176 15.979 1.00 49.88 115 HIS A O 1
ATOM 955 N N . PRO A 1 116 ? -16.658 9.648 16.356 1.00 60.00 116 PRO A N 1
ATOM 956 C CA . PRO A 1 116 ? -16.119 9.188 17.625 1.00 60.00 116 PRO A CA 1
ATOM 957 C C . PRO A 1 116 ? -14.666 8.739 17.450 1.00 60.00 116 PRO A C 1
ATOM 959 O O . PRO A 1 116 ? -14.309 8.032 16.499 1.00 60.00 116 PRO A O 1
ATOM 962 N N . LEU A 1 117 ? -13.807 9.164 18.378 1.00 62.19 117 LEU A N 1
ATOM 963 C CA . LEU A 1 117 ? -12.393 8.811 18.396 1.00 62.19 117 LEU A CA 1
ATOM 964 C C . LEU A 1 117 ? -12.243 7.346 18.836 1.00 62.19 117 LEU A C 1
ATOM 966 O O . LEU A 1 117 ? -12.019 7.038 20.001 1.00 62.19 117 LEU A O 1
ATOM 970 N N . ILE A 1 118 ? -12.400 6.422 17.890 1.00 62.53 118 ILE A N 1
ATOM 971 C CA . ILE A 1 118 ? -12.291 4.985 18.147 1.00 62.53 118 ILE A CA 1
ATOM 972 C C . ILE A 1 118 ? -10.820 4.631 18.409 1.00 62.53 118 ILE A C 1
ATOM 974 O O . ILE A 1 118 ? -10.007 4.611 17.477 1.00 62.53 118 ILE A O 1
ATOM 978 N N . LYS A 1 119 ? -10.488 4.318 19.667 1.00 64.94 119 LYS A N 1
ATOM 979 C CA . LYS A 1 119 ? -9.228 3.671 20.045 1.00 64.94 119 LYS A CA 1
ATOM 980 C C . LYS A 1 119 ? -9.396 2.159 19.955 1.00 64.94 119 LYS A C 1
ATOM 982 O O . LYS A 1 119 ? -10.306 1.568 20.535 1.00 64.94 119 LYS A O 1
ATOM 987 N N . ALA A 1 120 ? -8.531 1.527 19.177 1.00 63.78 120 ALA A N 1
ATOM 988 C CA . ALA A 1 120 ? -8.524 0.085 19.027 1.00 63.78 120 ALA A CA 1
ATOM 989 C C . ALA A 1 120 ? -7.087 -0.422 19.054 1.00 63.78 120 ALA A C 1
ATOM 991 O O . ALA A 1 120 ? -6.196 0.119 18.389 1.00 63.78 120 ALA A O 1
ATOM 992 N N . LYS A 1 121 ? -6.872 -1.481 19.832 1.00 66.56 121 LYS A N 1
ATOM 993 C CA . LYS A 1 121 ? -5.561 -2.082 20.061 1.00 66.56 121 LYS A CA 1
ATOM 994 C C . LYS A 1 121 ? -4.962 -2.542 18.723 1.00 66.56 121 LYS A C 1
ATOM 996 O O . LYS A 1 121 ? -5.442 -3.495 18.123 1.00 66.56 121 LYS A O 1
ATOM 1001 N N . GLY A 1 122 ? -3.923 -1.844 18.253 1.00 65.06 122 GLY A N 1
ATOM 1002 C CA . GLY A 1 122 ? -3.228 -2.126 16.984 1.00 65.06 122 GLY A CA 1
ATOM 1003 C C . GLY A 1 122 ? -3.507 -1.153 15.827 1.00 65.06 122 GLY A C 1
ATOM 1004 O O . GLY A 1 122 ? -2.768 -1.180 14.848 1.00 65.06 122 GLY A O 1
ATOM 1005 N N . LEU A 1 123 ? -4.500 -0.263 15.947 1.00 63.81 123 LEU A N 1
ATOM 1006 C CA . LEU A 1 123 ? -4.797 0.809 14.974 1.00 63.81 123 LEU A CA 1
ATOM 1007 C C . LEU A 1 123 ? -4.293 2.188 15.425 1.00 63.81 123 LEU A C 1
ATOM 1009 O O . LEU A 1 123 ? -4.514 3.194 14.747 1.00 63.81 123 LEU A O 1
ATOM 1013 N N . GLU A 1 124 ? -3.629 2.254 16.576 1.00 70.06 124 GLU A N 1
ATOM 1014 C CA . GLU A 1 124 ? -3.104 3.508 17.100 1.00 70.06 124 GLU A CA 1
ATOM 1015 C C . GLU A 1 124 ? -1.856 3.930 16.324 1.00 70.06 124 GLU A C 1
ATOM 1017 O O . GLU A 1 124 ? -0.907 3.158 16.158 1.00 70.06 124 GLU A O 1
ATOM 1022 N N . ALA A 1 125 ? -1.846 5.178 15.851 1.00 59.78 125 ALA A N 1
ATOM 1023 C CA . ALA A 1 125 ? -0.632 5.784 15.334 1.00 59.78 125 ALA A CA 1
ATOM 1024 C C . ALA A 1 125 ? 0.396 5.783 16.471 1.00 59.78 125 ALA A C 1
ATOM 1026 O O . ALA A 1 125 ? 0.182 6.444 17.486 1.00 59.78 125 ALA A O 1
ATOM 1027 N N . LYS A 1 126 ? 1.481 5.008 16.323 1.00 57.38 126 LYS A N 1
ATOM 1028 C CA . LYS A 1 126 ? 2.580 4.958 17.296 1.00 57.38 126 LYS A CA 1
ATOM 1029 C C . LYS A 1 126 ? 3.002 6.393 17.605 1.00 57.38 126 LYS A C 1
ATOM 1031 O O . LYS A 1 126 ? 3.557 7.066 16.737 1.00 57.38 126 LYS A O 1
ATOM 1036 N N . ALA A 1 127 ? 2.700 6.856 18.818 1.00 56.97 127 ALA A N 1
ATOM 1037 C CA . ALA A 1 127 ? 3.126 8.163 19.285 1.00 56.97 127 ALA A CA 1
ATOM 1038 C C . ALA A 1 127 ? 4.644 8.253 19.105 1.00 56.97 127 ALA A C 1
ATOM 1040 O O . ALA A 1 127 ? 5.356 7.304 19.446 1.00 56.97 127 ALA A O 1
ATOM 1041 N N . ALA A 1 128 ? 5.119 9.351 18.511 1.00 57.00 128 ALA A N 1
ATOM 1042 C CA . ALA A 1 128 ? 6.541 9.579 18.309 1.00 57.00 128 ALA A CA 1
ATOM 1043 C C . ALA A 1 128 ? 7.240 9.446 19.668 1.00 57.00 128 ALA A C 1
ATOM 1045 O O . ALA A 1 128 ? 7.035 10.259 20.566 1.00 57.00 128 ALA A O 1
ATOM 1046 N N . GLN A 1 129 ? 7.988 8.359 19.846 1.00 61.12 129 GLN A N 1
ATOM 1047 C CA . GLN A 1 129 ? 8.752 8.141 21.062 1.00 61.12 129 GLN A CA 1
ATOM 1048 C C . GLN A 1 129 ? 9.941 9.091 21.021 1.00 61.12 129 GLN A C 1
ATOM 1050 O O . GLN A 1 129 ? 10.667 9.142 20.028 1.00 61.12 129 GLN A O 1
ATOM 1055 N N . ASN A 1 130 ? 10.123 9.854 22.094 1.00 62.72 130 ASN A N 1
ATOM 1056 C CA . ASN A 1 130 ? 11.248 10.764 22.241 1.00 62.72 130 ASN A CA 1
ATOM 1057 C C . ASN A 1 130 ? 12.525 9.917 22.358 1.00 62.72 130 ASN A C 1
ATOM 1059 O O . ASN A 1 130 ? 12.833 9.388 23.424 1.00 62.72 130 ASN A O 1
ATOM 1063 N N . LEU A 1 131 ? 13.228 9.731 21.240 1.00 69.00 131 LEU A N 1
ATOM 1064 C CA . LEU A 1 131 ? 14.485 8.991 21.188 1.00 69.00 131 LEU A CA 1
ATOM 1065 C C . LEU A 1 131 ? 15.587 9.864 21.799 1.00 69.00 131 LEU A C 1
ATOM 1067 O O . LEU A 1 131 ? 16.011 10.853 21.204 1.00 69.00 131 LEU A O 1
ATOM 1071 N N . SER A 1 132 ? 16.034 9.511 23.001 1.00 71.88 132 SER A N 1
ATOM 1072 C CA . SER A 1 132 ? 17.211 10.103 23.638 1.00 71.88 132 SER A CA 1
ATOM 1073 C C . SER A 1 132 ? 18.450 9.276 23.303 1.00 71.88 132 SER A C 1
ATOM 1075 O O . SER A 1 132 ? 18.470 8.072 23.570 1.00 71.88 132 SER A O 1
ATOM 1077 N N . TYR A 1 133 ? 19.481 9.916 22.750 1.00 66.75 133 TYR A N 1
ATOM 1078 C CA . TYR A 1 133 ? 20.787 9.298 22.538 1.00 66.75 133 TYR A CA 1
ATOM 1079 C C . TYR A 1 133 ? 21.755 9.783 23.619 1.00 66.75 133 TYR A C 1
ATOM 1081 O O . TYR A 1 133 ? 21.911 10.988 23.824 1.00 66.75 133 TYR A O 1
ATOM 1089 N N . SER A 1 134 ? 22.386 8.840 24.315 1.00 79.12 134 SER A N 1
ATOM 1090 C CA . SER A 1 134 ? 23.430 9.131 25.296 1.00 79.12 134 SER A CA 1
ATOM 1091 C C . SER A 1 134 ? 24.785 8.868 24.653 1.00 79.12 134 SER A C 1
ATOM 1093 O O . SER A 1 134 ? 25.059 7.736 24.248 1.00 79.12 134 SER A O 1
ATOM 1095 N N . ALA A 1 135 ? 25.627 9.895 24.570 1.00 73.75 135 ALA A N 1
ATOM 1096 C CA . ALA A 1 135 ? 27.001 9.781 24.091 1.00 73.75 135 ALA A CA 1
ATOM 1097 C C . ALA A 1 135 ? 27.976 10.278 25.174 1.00 73.75 135 ALA A C 1
ATOM 1099 O O . ALA A 1 135 ? 27.646 11.224 25.890 1.00 73.75 135 ALA A O 1
ATOM 1100 N N . PRO A 1 136 ? 29.165 9.667 25.324 1.00 66.44 136 PRO A N 1
ATOM 1101 C CA . PRO A 1 136 ? 30.215 10.228 26.170 1.00 66.44 136 PRO A CA 1
ATOM 1102 C C . PRO A 1 136 ? 30.690 11.575 25.611 1.00 66.44 136 PRO A C 1
ATOM 1104 O O . PRO A 1 136 ? 31.011 11.661 24.423 1.00 66.44 136 PRO A O 1
ATOM 1107 N N . SER A 1 137 ? 30.749 12.604 26.455 1.00 69.50 137 SER A N 1
ATOM 1108 C CA . SER A 1 137 ? 31.351 13.896 26.118 1.00 69.50 137 SER A CA 1
ATOM 1109 C C . SER A 1 137 ? 32.886 13.801 26.166 1.00 69.50 137 SER A C 1
ATOM 1111 O O . SER A 1 137 ? 33.458 12.889 26.774 1.00 69.50 137 SER A O 1
ATOM 1113 N N . GLU A 1 138 ? 33.583 14.778 25.580 1.00 66.19 138 GLU A N 1
ATOM 1114 C CA . GLU A 1 138 ? 35.051 14.879 25.673 1.00 66.19 138 GLU A CA 1
ATOM 1115 C C . GLU A 1 138 ? 35.559 15.055 27.123 1.00 66.19 138 GLU A C 1
ATOM 1117 O O . GLU A 1 138 ? 36.740 14.834 27.391 1.00 66.19 138 GLU A O 1
ATOM 1122 N N . GLY A 1 139 ? 34.677 15.405 28.070 1.00 69.75 139 GLY A N 1
ATOM 1123 C CA . GLY A 1 139 ? 34.972 15.527 29.501 1.00 69.75 139 GLY A CA 1
ATOM 1124 C C . GLY A 1 139 ? 34.788 14.238 30.310 1.00 69.75 139 GLY A C 1
ATOM 1125 O O . GLY A 1 139 ? 35.123 14.214 31.495 1.00 69.75 139 GLY A O 1
ATOM 1126 N N . GLY A 1 140 ? 34.286 13.161 29.695 1.00 64.88 140 GLY A N 1
ATOM 1127 C CA . GLY A 1 140 ? 33.993 11.898 30.380 1.00 64.88 140 GLY A CA 1
ATOM 1128 C C . GLY A 1 140 ? 32.667 11.886 31.149 1.00 64.88 140 GLY A C 1
ATOM 1129 O O . GLY A 1 140 ? 32.386 10.916 31.855 1.00 64.88 140 GLY A O 1
ATOM 1130 N N . ASP A 1 141 ? 31.842 12.924 31.009 1.00 65.44 141 ASP A N 1
ATOM 1131 C CA . ASP A 1 141 ? 30.449 12.925 31.450 1.00 65.44 141 ASP A CA 1
ATOM 1132 C C . ASP A 1 141 ? 29.516 12.363 30.361 1.00 65.44 141 ASP A C 1
ATOM 1134 O O . ASP A 1 141 ? 29.861 12.272 29.181 1.00 65.44 141 ASP A O 1
ATOM 1138 N N . VAL A 1 142 ? 28.340 11.888 30.777 1.00 60.06 142 VAL A N 1
ATOM 1139 C CA . VAL A 1 142 ? 27.331 11.349 29.858 1.00 60.06 142 VAL A CA 1
ATOM 1140 C C . VAL A 1 142 ? 26.430 12.494 29.420 1.00 60.06 142 VAL A C 1
ATOM 1142 O O . VAL A 1 142 ? 25.594 12.954 30.198 1.00 60.06 142 VAL A O 1
ATOM 1145 N N . GLU A 1 143 ? 26.567 12.914 28.165 1.00 60.62 143 GLU A N 1
ATOM 1146 C CA . GLU A 1 143 ? 25.712 13.936 27.575 1.00 60.62 143 GLU A CA 1
ATOM 1147 C C . GLU A 1 143 ? 24.506 13.265 26.899 1.00 60.62 143 GLU A C 1
ATOM 1149 O O . GLU A 1 143 ? 24.638 12.429 25.997 1.00 60.62 143 GLU A O 1
ATOM 1154 N N . VAL A 1 144 ? 23.302 13.606 27.364 1.00 60.28 144 VAL A N 1
ATOM 1155 C CA . VAL A 1 144 ? 22.038 13.119 26.796 1.00 60.28 144 VAL A CA 1
ATOM 1156 C C . VAL A 1 144 ? 21.483 14.205 25.885 1.00 60.28 144 VAL A C 1
ATOM 1158 O O . VAL A 1 144 ? 20.864 15.162 26.348 1.00 60.28 144 VAL A O 1
ATOM 1161 N N . THR A 1 145 ? 21.688 14.060 24.577 1.00 57.81 145 THR A N 1
ATOM 1162 C CA . THR A 1 145 ? 21.100 14.973 23.590 1.00 57.81 145 THR A CA 1
ATOM 1163 C C . THR A 1 145 ? 19.793 14.376 23.078 1.00 57.81 145 THR A C 1
ATOM 1165 O O . THR A 1 145 ? 19.747 13.481 22.236 1.00 57.81 145 THR A O 1
ATOM 1168 N N . GLY A 1 146 ? 18.683 14.848 23.643 1.00 53.22 146 GLY A N 1
ATOM 1169 C CA . GLY A 1 146 ? 17.354 14.611 23.092 1.00 53.22 146 GLY A CA 1
ATOM 1170 C C . GLY A 1 146 ? 17.015 15.714 22.097 1.00 53.22 146 GLY A C 1
ATOM 1171 O O . GLY A 1 146 ? 17.034 16.889 22.459 1.00 53.22 146 GLY A O 1
ATOM 1172 N N . SER A 1 147 ? 16.657 15.354 20.864 1.00 49.94 147 SER A N 1
ATOM 1173 C CA . SER A 1 147 ? 16.000 16.256 19.908 1.00 49.94 147 SER A CA 1
ATOM 1174 C C . SER A 1 147 ? 14.593 16.594 20.420 1.00 49.94 147 SER A C 1
ATOM 1176 O O . SER A 1 147 ? 13.583 16.112 19.909 1.00 49.94 147 SER A O 1
ATOM 1178 N N . THR A 1 148 ? 14.526 17.420 21.457 1.00 45.34 148 THR A N 1
ATOM 1179 C CA . THR A 1 148 ? 13.282 17.978 21.972 1.00 45.34 148 THR A CA 1
ATOM 1180 C C . THR A 1 148 ? 13.311 19.458 21.641 1.00 45.34 148 THR A C 1
ATOM 1182 O O . THR A 1 148 ? 13.787 20.273 22.422 1.00 45.34 148 THR A O 1
ATOM 1185 N N . ALA A 1 149 ? 12.810 19.823 20.460 1.00 47.09 149 ALA A N 1
ATOM 1186 C CA . ALA A 1 149 ? 12.233 21.150 20.311 1.00 47.09 149 ALA A CA 1
ATOM 1187 C C . ALA A 1 149 ? 10.946 21.127 21.144 1.00 47.09 149 ALA A C 1
ATOM 1189 O O . ALA A 1 149 ? 9.875 20.771 20.653 1.00 47.09 149 ALA A O 1
ATOM 1190 N N . THR A 1 150 ? 11.076 21.378 22.446 1.00 44.72 150 THR A N 1
ATOM 1191 C CA . THR A 1 150 ? 9.936 21.588 23.325 1.00 44.72 150 THR A CA 1
ATOM 1192 C C . THR A 1 150 ? 9.170 22.783 22.778 1.00 44.72 150 THR A C 1
ATOM 1194 O O . THR A 1 150 ? 9.603 23.926 22.862 1.00 44.72 150 THR A O 1
ATOM 1197 N N . THR A 1 151 ? 7.978 22.524 22.254 1.00 52.12 151 THR A N 1
ATOM 1198 C CA . THR A 1 151 ? 6.967 23.530 21.898 1.00 52.12 151 THR A CA 1
ATOM 1199 C C . THR A 1 151 ? 6.540 24.415 23.078 1.00 52.12 151 THR A C 1
ATOM 1201 O O . THR A 1 151 ? 5.686 25.273 22.905 1.00 52.12 151 THR A O 1
ATOM 1204 N N . LYS A 1 152 ? 7.109 24.218 24.276 1.00 47.66 152 LYS A N 1
ATOM 1205 C CA . LYS A 1 152 ? 6.836 25.010 25.478 1.00 47.66 152 LYS A CA 1
ATOM 1206 C C . LYS A 1 152 ? 7.544 26.369 25.496 1.00 47.66 152 LYS A C 1
ATOM 1208 O O . LYS A 1 152 ? 7.011 27.274 26.121 1.00 47.66 152 LYS A O 1
ATOM 1213 N N . ASP A 1 153 ? 8.669 26.526 24.794 1.00 53.00 153 ASP A N 1
ATOM 1214 C CA . ASP A 1 153 ? 9.480 27.756 24.857 1.00 53.00 153 ASP A CA 1
ATOM 1215 C C . ASP A 1 153 ? 9.501 28.556 23.544 1.00 53.00 153 ASP A C 1
ATOM 1217 O O . ASP A 1 153 ? 10.159 29.591 23.464 1.00 53.00 153 ASP A O 1
ATOM 1221 N N . ASP A 1 154 ? 8.784 28.107 22.506 1.00 65.06 154 ASP A N 1
ATOM 1222 C CA . ASP A 1 154 ? 8.618 28.879 21.270 1.00 65.06 154 ASP A CA 1
ATOM 1223 C C . ASP A 1 154 ? 7.373 29.780 21.401 1.00 65.06 154 ASP A C 1
ATOM 1225 O O . ASP A 1 154 ? 6.251 29.260 21.427 1.00 65.06 154 ASP A O 1
ATOM 1229 N N . PRO A 1 155 ? 7.522 31.122 21.436 1.00 66.88 155 PRO A N 1
ATOM 1230 C CA . PRO A 1 155 ? 6.402 32.065 21.514 1.00 66.88 155 PRO A CA 1
ATOM 1231 C C . PRO A 1 155 ? 5.409 31.940 20.349 1.00 66.88 155 PRO A C 1
ATOM 1233 O O . PRO A 1 155 ? 4.338 32.546 20.376 1.00 66.88 155 PRO A O 1
ATOM 1236 N N . PHE A 1 156 ? 5.773 31.198 19.300 1.00 69.56 156 PHE A N 1
ATOM 1237 C CA . PHE A 1 156 ? 4.968 30.975 18.106 1.00 69.56 156 PHE A CA 1
ATOM 1238 C C . PHE A 1 156 ? 4.542 29.508 17.920 1.00 69.56 156 PHE A C 1
ATOM 1240 O O . PHE A 1 156 ? 4.038 29.153 16.846 1.00 69.56 156 PHE A O 1
ATOM 1247 N N . ALA A 1 157 ? 4.695 28.656 18.942 1.00 65.69 157 ALA A N 1
ATOM 1248 C CA . ALA A 1 157 ? 4.180 27.290 18.927 1.00 65.69 157 ALA A CA 1
ATOM 1249 C C . ALA A 1 157 ? 2.653 27.287 18.716 1.00 65.69 157 ALA A C 1
ATOM 1251 O O . ALA A 1 157 ? 1.899 27.890 19.473 1.00 65.69 157 ALA A O 1
ATOM 1252 N N . GLY A 1 158 ? 2.188 26.624 17.651 1.00 70.94 158 GLY A N 1
ATOM 1253 C CA . GLY A 1 158 ? 0.764 26.538 17.290 1.00 70.94 158 GLY A CA 1
ATOM 1254 C C . GLY A 1 158 ? 0.312 27.483 16.169 1.00 70.94 158 GLY A C 1
ATOM 1255 O O . GLY A 1 158 ? -0.800 27.343 15.662 1.00 70.94 158 GLY A O 1
ATOM 1256 N N . VAL A 1 159 ? 1.167 28.399 15.697 1.00 78.12 159 VAL A N 1
ATOM 1257 C CA . VAL A 1 159 ? 0.843 29.245 14.538 1.00 78.12 159 VAL A CA 1
ATOM 1258 C C . VAL A 1 159 ? 0.928 28.424 13.250 1.00 78.12 159 VAL A C 1
ATOM 1260 O O . VAL A 1 159 ? 1.995 27.973 12.831 1.00 78.12 159 VAL A O 1
ATOM 1263 N N . GLY A 1 160 ? -0.207 28.258 12.568 1.00 78.62 160 GLY A N 1
ATOM 1264 C CA . GLY A 1 160 ? -0.261 27.547 11.292 1.00 78.62 160 GLY A CA 1
ATOM 1265 C C . GLY A 1 160 ? 0.652 28.176 10.230 1.00 78.62 160 GLY A C 1
ATOM 1266 O O . GLY A 1 160 ? 0.706 29.392 10.061 1.00 78.62 160 GLY A O 1
ATOM 1267 N N . ARG A 1 161 ? 1.332 27.350 9.424 1.00 81.81 161 ARG A N 1
ATOM 1268 C CA . ARG A 1 161 ? 2.345 27.789 8.436 1.00 81.81 161 ARG A CA 1
ATOM 1269 C C . ARG A 1 161 ? 1.853 28.865 7.447 1.00 81.81 161 ARG A C 1
ATOM 1271 O O . ARG A 1 161 ? 2.640 29.679 6.961 1.00 81.81 161 ARG A O 1
ATOM 1278 N N . ASN A 1 162 ? 0.555 28.883 7.141 1.00 87.25 162 ASN A N 1
ATOM 1279 C CA . ASN A 1 162 ? -0.086 29.864 6.256 1.00 87.25 162 ASN A CA 1
ATOM 1280 C C . ASN A 1 162 ? -0.852 30.983 6.990 1.00 87.25 162 ASN A C 1
ATOM 1282 O O . ASN A 1 162 ? -1.340 31.884 6.304 1.00 87.25 162 ASN A O 1
ATOM 1286 N N . ALA A 1 163 ? -0.957 30.936 8.323 1.00 86.50 163 ALA A N 1
ATOM 1287 C CA . ALA A 1 163 ? -1.622 31.953 9.136 1.00 86.50 163 ALA A CA 1
ATOM 1288 C C . ALA A 1 163 ? -0.839 33.275 9.123 1.00 86.50 163 ALA A C 1
ATOM 1290 O O . ALA A 1 163 ? 0.331 33.315 8.726 1.00 86.50 163 ALA A O 1
ATOM 1291 N N . LEU A 1 164 ? -1.486 34.367 9.529 1.00 87.19 164 LEU A N 1
ATOM 1292 C CA . LEU A 1 164 ? -0.815 35.652 9.715 1.00 87.19 164 LEU A CA 1
ATOM 1293 C C . LEU A 1 164 ? 0.228 35.535 10.832 1.00 87.19 164 LEU A C 1
ATOM 1295 O O . LEU A 1 164 ? -0.012 34.902 11.856 1.00 87.19 164 LEU A O 1
ATOM 1299 N N . CYS A 1 165 ? 1.405 36.117 10.611 1.00 84.75 165 CYS A N 1
ATOM 1300 C CA . CYS A 1 165 ? 2.485 36.070 11.587 1.00 84.75 165 CYS A CA 1
ATOM 1301 C C . CYS A 1 165 ? 2.137 36.954 12.804 1.00 84.75 165 CYS A C 1
ATOM 1303 O O . CYS A 1 165 ? 1.875 38.143 12.599 1.00 84.75 165 CYS A O 1
ATOM 1305 N N . PRO A 1 166 ? 2.222 36.452 14.053 1.00 81.38 166 PRO A N 1
ATOM 1306 C CA . PRO A 1 166 ? 1.839 37.215 15.250 1.00 81.38 166 PRO A CA 1
ATOM 1307 C C . PRO A 1 166 ? 2.757 38.399 15.583 1.00 81.38 166 PRO A C 1
ATOM 1309 O O . PRO A 1 166 ? 2.458 39.188 16.466 1.00 81.38 166 PRO A O 1
ATOM 1312 N N . CYS A 1 167 ? 3.855 38.579 14.845 1.00 80.44 167 CYS A N 1
ATOM 1313 C CA . CYS A 1 167 ? 4.760 39.720 14.985 1.00 80.44 167 CYS A CA 1
ATOM 1314 C C . CYS A 1 167 ? 4.207 41.026 14.366 1.00 80.44 167 CYS A C 1
ATOM 1316 O O . CYS A 1 167 ? 4.965 41.971 14.160 1.00 80.44 167 CYS A O 1
ATOM 1318 N N . GLY A 1 168 ? 2.938 41.051 13.935 1.00 78.69 168 GLY A N 1
ATOM 1319 C CA . GLY A 1 168 ? 2.291 42.232 13.348 1.00 78.69 168 GLY A CA 1
ATOM 1320 C C . GLY A 1 168 ? 2.750 42.606 11.932 1.00 78.69 168 GLY A C 1
ATOM 1321 O O . GLY A 1 168 ? 2.351 43.639 11.408 1.00 78.69 168 GLY A O 1
ATOM 1322 N N . SER A 1 169 ? 3.561 41.776 11.266 1.00 80.50 169 SER A N 1
ATOM 1323 C CA . SER A 1 169 ? 4.148 42.108 9.953 1.00 80.50 169 SER A CA 1
ATOM 1324 C C . SER A 1 169 ? 3.173 42.055 8.768 1.00 80.50 169 SER A C 1
ATOM 1326 O O . SER A 1 169 ? 3.572 42.348 7.641 1.00 80.50 169 SER A O 1
ATOM 1328 N N . GLY A 1 170 ? 1.932 41.596 8.976 1.00 83.88 170 GLY A N 1
ATOM 1329 C CA . GLY A 1 170 ? 0.937 41.375 7.915 1.00 83.88 170 GLY A CA 1
ATOM 1330 C C . GLY A 1 170 ? 1.295 40.262 6.915 1.00 83.88 170 GLY A C 1
ATOM 1331 O O . GLY A 1 170 ? 0.540 39.990 5.983 1.00 83.88 170 GLY A O 1
ATOM 1332 N N . LYS A 1 171 ? 2.442 39.591 7.084 1.00 86.88 171 LYS A N 1
ATOM 1333 C CA . LYS A 1 171 ? 2.914 38.499 6.220 1.00 86.88 171 LYS A CA 1
ATOM 1334 C C . LYS A 1 171 ? 2.478 37.145 6.787 1.00 86.88 171 LYS A C 1
ATOM 1336 O O . LYS A 1 171 ? 2.325 36.981 7.994 1.00 86.88 171 LYS A O 1
ATOM 1341 N N . LYS A 1 172 ? 2.321 36.142 5.914 1.00 88.25 172 LYS A N 1
ATOM 1342 C CA . LYS A 1 172 ? 2.092 34.744 6.335 1.00 88.25 172 LYS A CA 1
ATOM 1343 C C . LYS A 1 172 ? 3.290 34.233 7.145 1.00 88.25 172 LYS A C 1
ATOM 1345 O O . LYS A 1 172 ? 4.422 34.553 6.782 1.00 88.25 172 LYS A O 1
ATOM 1350 N N . TYR A 1 173 ? 3.062 33.397 8.159 1.00 86.56 173 TYR A N 1
ATOM 1351 C CA . TYR A 1 173 ? 4.094 32.881 9.070 1.00 86.56 173 TYR A CA 1
ATOM 1352 C C . TYR A 1 173 ? 5.291 32.273 8.320 1.00 86.56 173 TYR A C 1
ATOM 1354 O O . TYR A 1 173 ? 6.429 32.673 8.557 1.00 86.56 173 TYR A O 1
ATOM 1362 N N . LYS A 1 174 ? 5.052 31.450 7.287 1.00 86.00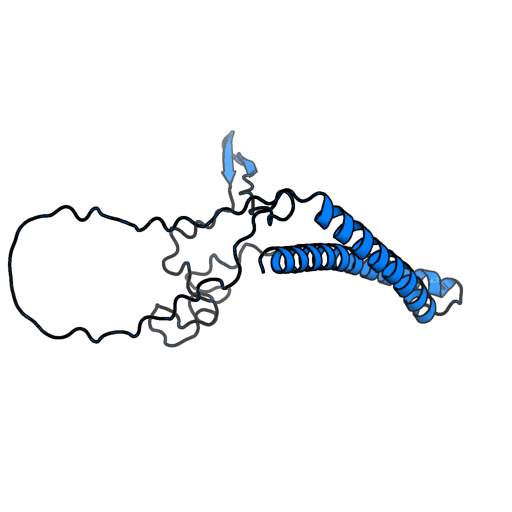 174 LYS A N 1
ATOM 1363 C CA . LYS A 1 174 ? 6.110 30.887 6.417 1.00 86.00 174 LYS A CA 1
ATOM 1364 C C . LYS A 1 174 ? 6.972 31.893 5.644 1.00 86.00 174 LYS A C 1
ATOM 1366 O O . LYS A 1 174 ? 7.982 31.508 5.071 1.00 86.00 174 LYS A O 1
ATOM 1371 N N . LYS A 1 175 ? 6.528 33.146 5.523 1.00 84.81 175 LYS A N 1
ATOM 1372 C CA . LYS A 1 175 ? 7.242 34.238 4.836 1.00 84.81 175 LYS A CA 1
ATOM 1373 C C . LYS A 1 175 ? 7.860 35.234 5.829 1.00 84.81 175 LYS A C 1
ATOM 1375 O O . LYS A 1 175 ? 8.277 36.314 5.418 1.00 84.81 175 LYS A O 1
ATOM 1380 N N . CYS A 1 176 ? 7.847 34.913 7.121 1.00 85.06 176 CYS A N 1
ATOM 1381 C CA . CYS A 1 176 ? 8.349 35.764 8.190 1.00 85.06 176 CYS A CA 1
ATOM 1382 C C . CYS A 1 176 ? 9.137 34.911 9.197 1.00 85.06 176 CYS A C 1
ATOM 1384 O O . CYS A 1 176 ? 10.186 34.390 8.836 1.00 85.06 176 CYS A O 1
ATOM 1386 N N . HIS A 1 177 ? 8.637 34.726 10.419 1.00 79.12 177 HIS A N 1
ATOM 1387 C CA . HIS A 1 177 ? 9.324 33.976 11.477 1.00 79.12 177 HIS A CA 1
ATOM 1388 C C . HIS A 1 177 ? 9.399 32.460 11.198 1.00 79.12 177 HIS A C 1
ATOM 1390 O O . HIS A 1 177 ? 10.384 31.822 11.541 1.00 79.12 177 HIS A O 1
ATOM 1396 N N . GLY A 1 178 ? 8.435 31.898 10.460 1.00 77.88 178 GLY A N 1
ATOM 1397 C CA . GLY A 1 178 ? 8.453 30.504 9.995 1.00 77.88 178 GLY A CA 1
ATOM 1398 C C . GLY A 1 178 ? 9.174 30.280 8.659 1.00 77.88 178 GLY A C 1
ATOM 1399 O O . GLY A 1 178 ? 8.925 29.266 7.999 1.00 77.88 178 GLY A O 1
ATOM 1400 N N . ALA A 1 179 ? 9.977 31.245 8.195 1.00 78.75 179 ALA A N 1
ATOM 1401 C CA . ALA A 1 179 ? 10.790 31.082 6.994 1.00 78.75 179 ALA A CA 1
ATOM 1402 C C . ALA A 1 179 ? 12.030 30.214 7.292 1.00 78.75 179 ALA A C 1
ATOM 1404 O O . ALA A 1 179 ? 12.633 30.362 8.358 1.00 78.75 179 ALA A O 1
ATOM 1405 N N . PRO A 1 180 ? 12.448 29.335 6.362 1.00 67.94 180 PRO A N 1
ATOM 1406 C CA . PRO A 1 180 ? 13.700 28.599 6.503 1.00 67.94 180 PRO A CA 1
ATOM 1407 C C . PRO A 1 180 ? 14.872 29.592 6.598 1.00 67.94 180 PRO A C 1
ATOM 1409 O O . PRO A 1 180 ? 15.105 30.352 5.662 1.00 67.94 180 PRO A O 1
ATOM 1412 N N . GLY A 1 181 ? 15.556 29.625 7.749 1.00 64.75 181 GLY A N 1
ATOM 1413 C CA . GLY A 1 181 ? 16.648 30.569 8.043 1.00 64.75 181 GLY A CA 1
ATOM 1414 C C . GLY A 1 181 ? 16.240 31.916 8.666 1.00 64.75 181 GLY A C 1
ATOM 1415 O O . GLY A 1 181 ? 17.061 32.828 8.712 1.00 64.75 181 GLY A O 1
ATOM 1416 N N . GLY A 1 182 ? 14.992 32.077 9.128 1.00 60.66 182 GLY A N 1
ATOM 1417 C CA . GLY A 1 182 ? 14.552 33.279 9.853 1.00 60.66 182 GLY A CA 1
ATOM 1418 C C . GLY A 1 182 ? 15.155 33.411 11.268 1.00 60.66 182 GLY A C 1
ATOM 1419 O O . GLY A 1 182 ? 15.686 32.438 11.799 1.00 60.66 182 GLY A O 1
ATOM 1420 N N . PRO A 1 183 ? 15.031 34.582 11.929 1.00 57.88 183 PRO A N 1
ATOM 1421 C CA . PRO A 1 183 ? 15.639 34.863 13.243 1.00 57.88 183 PRO A CA 1
ATOM 1422 C C . PRO A 1 183 ? 15.116 33.991 14.403 1.00 57.88 183 PRO A C 1
ATOM 1424 O O . PRO A 1 183 ? 15.711 33.973 15.471 1.00 57.88 183 PRO A O 1
ATOM 1427 N N . THR A 1 184 ? 14.023 33.254 14.193 1.00 59.78 184 THR A N 1
ATOM 1428 C CA . THR A 1 184 ? 13.433 32.267 15.128 1.00 59.78 184 THR A CA 1
ATOM 1429 C C . THR A 1 184 ? 13.463 30.841 14.561 1.00 59.78 184 THR A C 1
ATOM 1431 O O . THR A 1 184 ? 12.894 29.918 15.132 1.00 59.78 184 THR A O 1
ATOM 1434 N N . GLY A 1 185 ? 14.126 30.637 13.418 1.00 52.34 185 GLY A N 1
ATOM 1435 C CA . GLY A 1 185 ? 14.059 29.427 12.604 1.00 52.34 185 GLY A CA 1
ATOM 1436 C C . GLY A 1 185 ? 14.849 28.236 13.148 1.00 52.34 185 GLY A C 1
ATOM 1437 O O . GLY A 1 185 ? 15.669 27.681 12.422 1.00 52.34 185 GLY A O 1
ATOM 1438 N N . LEU A 1 186 ? 14.576 27.784 14.376 1.00 51.84 186 LEU A N 1
ATOM 1439 C CA . LEU A 1 186 ? 15.011 26.458 14.841 1.00 51.84 186 LEU A CA 1
ATOM 1440 C C . LEU A 1 186 ? 14.210 25.314 14.186 1.00 51.84 186 LEU A C 1
ATOM 1442 O O . LEU A 1 186 ? 14.603 24.153 14.258 1.00 51.84 186 LEU A O 1
ATOM 1446 N N . THR A 1 187 ? 13.120 25.624 13.480 1.00 50.09 187 THR A N 1
ATOM 1447 C CA . THR A 1 187 ? 12.191 24.638 12.898 1.00 50.09 187 THR A CA 1
ATOM 1448 C C . THR A 1 187 ? 12.682 23.965 11.608 1.00 50.09 187 THR A C 1
ATOM 1450 O O . THR A 1 187 ? 11.944 23.186 11.010 1.00 50.09 187 THR A O 1
ATOM 1453 N N . THR A 1 188 ? 13.923 24.216 11.165 1.00 44.75 188 THR A N 1
ATOM 1454 C CA . THR A 1 188 ? 14.478 23.616 9.929 1.00 44.75 188 THR A CA 1
ATOM 1455 C C . THR A 1 188 ? 15.640 22.643 10.120 1.00 44.75 188 THR A C 1
ATOM 1457 O O . THR A 1 188 ? 16.203 22.194 9.129 1.00 44.75 188 THR A O 1
ATOM 1460 N N . ARG A 1 189 ? 15.971 22.231 11.353 1.00 41.34 189 ARG A N 1
ATOM 1461 C CA . ARG A 1 189 ? 17.027 21.221 11.580 1.00 41.34 189 ARG A CA 1
ATOM 1462 C C . ARG A 1 189 ? 16.574 19.759 11.653 1.00 41.34 189 ARG A C 1
ATOM 1464 O O . ARG A 1 189 ? 17.426 18.903 11.837 1.00 41.34 189 ARG A O 1
ATOM 1471 N N . VAL A 1 190 ? 15.290 19.446 11.470 1.00 41.25 190 VAL A N 1
ATOM 1472 C CA . VAL A 1 190 ? 14.780 18.069 11.677 1.00 41.25 190 VAL A CA 1
ATOM 1473 C C . VAL A 1 190 ? 14.272 17.402 10.394 1.00 41.25 190 VAL A C 1
ATOM 1475 O O . VAL A 1 190 ? 13.353 16.608 10.447 1.00 41.25 190 VAL A O 1
ATOM 1478 N N . ASN A 1 191 ? 14.837 17.708 9.225 1.00 31.34 191 ASN A N 1
ATOM 1479 C CA . ASN A 1 191 ? 14.693 16.831 8.054 1.00 31.34 191 ASN A CA 1
ATOM 1480 C C . ASN A 1 191 ? 15.943 16.957 7.175 1.00 31.34 191 ASN A C 1
ATOM 1482 O O . ASN A 1 191 ? 15.996 17.798 6.275 1.00 31.34 191 ASN A O 1
ATOM 1486 N N . GLY A 1 192 ? 16.955 16.158 7.511 1.00 37.38 192 GLY A N 1
ATOM 1487 C CA . GLY A 1 192 ? 17.810 15.513 6.520 1.00 37.38 192 GLY A CA 1
ATOM 1488 C C . GLY A 1 192 ? 17.220 14.142 6.234 1.00 37.38 192 GLY A C 1
ATOM 1489 O O . GLY A 1 192 ? 16.793 13.507 7.224 1.00 37.38 192 GLY A O 1
#

Radius of gyration: 27.06 Å; chains: 1; bounding box: 58×63×73 Å

pLDDT: mean 70.24, std 20.78, range [27.12, 96.06]